Protein AF-A0A972LWV6-F1 (afdb_monomer_lite)

Radius of gyration: 21.74 Å; chains: 1; bounding box: 60×44×59 Å

Structure (mmCIF, N/CA/C/O backbone):
data_AF-A0A972LWV6-F1
#
_entry.id   AF-A0A972LWV6-F1
#
loop_
_atom_site.group_PDB
_atom_site.id
_atom_site.type_symbol
_atom_site.label_atom_id
_atom_site.label_alt_id
_atom_site.label_comp_id
_atom_site.label_asym_id
_atom_site.label_entity_id
_atom_site.label_seq_id
_atom_site.pdbx_PDB_ins_code
_atom_site.Cartn_x
_atom_site.Cartn_y
_atom_site.Cartn_z
_atom_site.occupancy
_atom_site.B_iso_or_equiv
_atom_site.auth_seq_id
_atom_site.auth_comp_id
_atom_site.auth_asym_id
_atom_site.auth_atom_id
_atom_site.pdbx_PDB_model_num
ATOM 1 N N . MET A 1 1 ? -14.819 -27.223 22.256 1.00 46.78 1 MET A N 1
ATOM 2 C CA . MET A 1 1 ? -13.968 -26.022 22.097 1.00 46.78 1 MET A CA 1
ATOM 3 C C . MET A 1 1 ? -14.823 -24.825 22.466 1.00 46.78 1 MET A C 1
ATOM 5 O O . MET A 1 1 ? -15.813 -24.607 21.784 1.00 46.78 1 MET A O 1
ATOM 9 N N . ASN A 1 2 ? -14.501 -24.101 23.539 1.00 51.78 2 ASN A N 1
ATOM 10 C CA . ASN A 1 2 ? -15.215 -22.858 23.840 1.00 51.78 2 ASN A CA 1
ATOM 11 C C . ASN A 1 2 ? -14.705 -21.776 22.876 1.00 51.78 2 ASN A C 1
ATOM 13 O O . ASN A 1 2 ? -13.484 -21.595 22.792 1.00 51.78 2 ASN A O 1
ATOM 17 N N . PRO A 1 3 ? -15.582 -21.105 22.108 1.00 57.56 3 PRO A N 1
ATOM 18 C CA . PRO A 1 3 ? -15.158 -20.040 21.210 1.00 57.56 3 PRO A CA 1
ATOM 19 C C . PRO A 1 3 ? -14.495 -18.926 22.024 1.00 57.56 3 PRO A C 1
ATOM 21 O O . PRO A 1 3 ? -15.011 -18.505 23.056 1.00 57.56 3 PRO A O 1
ATOM 24 N N . ARG A 1 4 ? -13.321 -18.469 21.578 1.00 63.22 4 ARG A N 1
ATOM 25 C CA . ARG A 1 4 ? -12.592 -17.375 22.242 1.00 63.22 4 ARG A CA 1
ATOM 26 C C . ARG A 1 4 ? -13.209 -16.011 21.936 1.00 63.22 4 ARG A C 1
ATOM 28 O O . ARG A 1 4 ? -13.159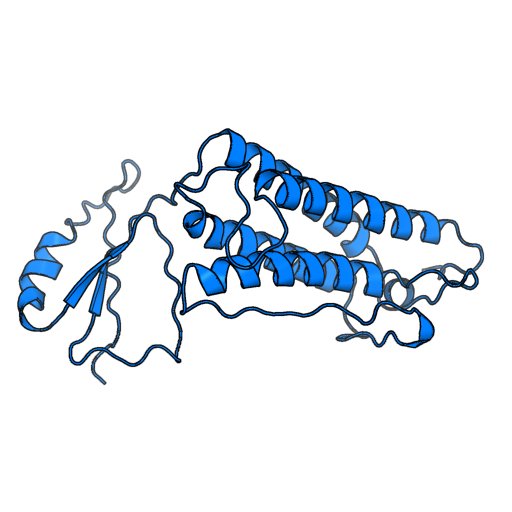 -15.131 22.787 1.00 63.22 4 ARG A O 1
ATOM 35 N N . ILE A 1 5 ? -13.782 -15.868 20.740 1.00 64.38 5 ILE A N 1
ATOM 36 C CA . ILE A 1 5 ? -14.447 -14.662 20.250 1.00 64.38 5 ILE A CA 1
ATOM 37 C C . ILE A 1 5 ? -15.784 -15.062 19.619 1.00 64.38 5 ILE A C 1
ATOM 39 O O . ILE A 1 5 ? -15.824 -15.990 18.809 1.00 64.38 5 ILE A O 1
ATOM 43 N N . VAL A 1 6 ? -16.854 -14.343 19.957 1.00 62.94 6 VAL A N 1
ATOM 44 C CA . VAL A 1 6 ? -18.140 -14.391 19.248 1.00 62.94 6 VAL A CA 1
ATOM 45 C C . VAL A 1 6 ? -18.423 -13.017 18.649 1.00 62.94 6 VAL A C 1
ATOM 47 O O . VAL A 1 6 ? -18.431 -12.028 19.378 1.00 62.94 6 VAL A O 1
ATOM 50 N N . VAL A 1 7 ? -18.653 -12.957 17.333 1.00 63.44 7 VAL A N 1
ATOM 51 C CA . VAL A 1 7 ? -19.050 -11.732 16.620 1.00 63.44 7 VAL A CA 1
ATOM 52 C C . VAL A 1 7 ? -20.505 -11.885 16.174 1.00 63.44 7 VAL A C 1
ATOM 54 O O . VAL A 1 7 ? -20.769 -12.598 15.202 1.00 63.44 7 VAL A O 1
ATOM 57 N N . PRO A 1 8 ? -21.476 -11.280 16.875 1.00 59.12 8 PRO A N 1
ATOM 58 C CA . PRO A 1 8 ? -22.860 -11.297 16.438 1.00 59.12 8 PRO A CA 1
ATOM 59 C C . PRO A 1 8 ? -23.019 -10.389 15.213 1.00 59.12 8 PRO A C 1
ATOM 61 O O . PRO A 1 8 ? -22.885 -9.170 15.296 1.00 59.12 8 PRO A O 1
ATOM 64 N N . ILE A 1 9 ? -23.312 -10.992 14.062 1.00 61.00 9 ILE A N 1
ATOM 65 C CA . ILE A 1 9 ? -23.649 -10.275 12.827 1.00 61.00 9 ILE A CA 1
ATOM 66 C C . ILE A 1 9 ? -25.127 -9.889 12.922 1.00 61.00 9 ILE A C 1
ATOM 68 O O . ILE A 1 9 ? -25.994 -10.724 12.668 1.00 61.00 9 ILE A O 1
ATOM 72 N N . HIS A 1 10 ? -25.444 -8.684 13.397 1.00 60.31 10 HIS A N 1
ATOM 73 C CA . HIS A 1 10 ? -26.828 -8.219 13.571 1.00 60.31 10 HIS A CA 1
ATOM 74 C C . HIS A 1 10 ? -26.964 -6.817 12.993 1.00 60.31 10 HIS A C 1
ATOM 76 O O . HIS A 1 10 ? -26.479 -5.862 13.595 1.00 60.31 10 HIS A O 1
ATOM 82 N N . TYR A 1 11 ? -27.631 -6.677 11.846 1.00 57.22 11 TYR A N 1
ATOM 83 C CA . TYR A 1 11 ? -27.732 -5.384 11.171 1.00 57.22 11 TYR A CA 1
ATOM 84 C C . TYR A 1 11 ? -29.144 -5.124 10.645 1.00 57.22 11 TYR A C 1
ATOM 86 O O . TYR A 1 11 ? -29.547 -5.645 9.609 1.00 57.22 11 TYR A O 1
ATOM 94 N N . LYS A 1 12 ? -29.895 -4.255 11.319 1.00 52.94 12 LYS A N 1
ATOM 95 C CA . LYS A 1 12 ? -31.041 -3.596 10.690 1.00 52.94 12 LYS A CA 1
ATOM 96 C C . LYS A 1 12 ? -30.496 -2.461 9.826 1.00 52.94 12 LYS A C 1
ATOM 98 O O . LYS A 1 12 ? -30.139 -1.412 10.354 1.00 52.94 12 LYS A O 1
ATOM 103 N N . THR A 1 13 ? -30.386 -2.670 8.517 1.00 55.62 13 THR A N 1
ATOM 104 C CA . THR A 1 13 ? -30.069 -1.580 7.581 1.00 55.62 13 THR A CA 1
ATOM 105 C C . THR A 1 13 ? -31.356 -1.056 6.941 1.00 55.62 13 THR A C 1
ATOM 107 O O . THR A 1 13 ? -32.322 -1.810 6.827 1.00 55.62 13 THR A O 1
ATOM 110 N N . PRO A 1 14 ? -31.394 0.203 6.463 1.00 57.44 14 PRO A N 1
ATOM 111 C CA . PRO A 1 14 ? -32.539 0.719 5.702 1.00 57.44 14 PRO A CA 1
ATOM 112 C C . PRO A 1 14 ? -32.862 -0.094 4.435 1.00 57.44 14 PRO A C 1
ATOM 114 O O . PRO A 1 14 ? -33.967 -0.017 3.913 1.00 57.44 14 PRO A O 1
ATOM 117 N N . SER A 1 15 ? -31.884 -0.852 3.931 1.00 58.69 15 SER A N 1
ATOM 118 C CA . SER A 1 15 ? -31.950 -1.665 2.715 1.00 58.69 15 SER A CA 1
ATOM 119 C C . SER A 1 15 ? -32.265 -3.148 2.958 1.00 58.69 15 SER A C 1
ATOM 121 O O . SER A 1 15 ? -32.496 -3.879 1.996 1.00 58.69 15 SER A O 1
ATOM 123 N N . LEU A 1 16 ? -32.275 -3.614 4.211 1.00 55.38 16 LEU A N 1
ATOM 124 C CA . LEU A 1 16 ? -32.568 -5.003 4.566 1.00 55.38 16 LEU A CA 1
ATOM 125 C C . LEU A 1 16 ? -34.058 -5.165 4.891 1.00 55.38 16 LEU A C 1
ATOM 127 O O . LEU A 1 16 ? -34.590 -4.529 5.793 1.00 55.38 16 LEU A O 1
ATOM 131 N N . VAL A 1 17 ? -34.722 -6.057 4.151 1.00 53.88 17 VAL A N 1
ATOM 132 C CA . VAL A 1 17 ? -36.159 -6.373 4.297 1.00 53.88 17 VAL A CA 1
ATOM 133 C C . VAL A 1 17 ? -36.434 -7.262 5.523 1.00 53.88 17 VAL A C 1
ATOM 135 O O . VAL A 1 17 ? -37.567 -7.355 5.989 1.00 53.88 17 VAL A O 1
ATOM 138 N N . TYR A 1 18 ? -35.398 -7.896 6.079 1.00 54.22 18 TYR A N 1
ATOM 139 C CA . TYR A 1 18 ? -35.491 -8.694 7.300 1.00 54.22 18 TYR A CA 1
ATOM 140 C C . TYR A 1 18 ? -35.169 -7.833 8.522 1.00 54.22 18 TYR A C 1
ATOM 142 O O . TYR A 1 18 ? -34.084 -7.256 8.608 1.00 54.22 18 TYR A O 1
ATOM 150 N N . ASP A 1 19 ? -36.092 -7.782 9.485 1.00 53.97 19 ASP A N 1
ATOM 151 C CA . ASP A 1 19 ? -35.872 -7.116 10.771 1.00 53.97 19 ASP A CA 1
ATOM 152 C C . ASP A 1 19 ? -34.918 -7.970 11.618 1.00 53.97 19 ASP A C 1
ATOM 154 O O . ASP A 1 19 ? -35.329 -8.842 12.386 1.00 53.97 19 ASP A O 1
ATOM 158 N N . LEU A 1 20 ? -33.611 -7.786 11.413 1.00 60.84 20 LEU A N 1
ATOM 159 C CA . LEU A 1 20 ? -32.609 -8.399 12.275 1.00 60.84 20 LEU A CA 1
ATOM 160 C C . LEU A 1 20 ? -32.763 -7.792 13.672 1.00 60.84 20 LEU A C 1
ATOM 162 O O . LEU A 1 20 ? -32.583 -6.588 13.863 1.00 60.84 20 LEU A O 1
ATOM 166 N N . GLN A 1 21 ? -33.112 -8.632 14.651 1.00 63.88 21 GLN A N 1
ATOM 167 C CA . GLN A 1 21 ? -33.186 -8.212 16.047 1.00 63.88 21 GLN A CA 1
ATOM 168 C C . GLN A 1 21 ? -31.837 -7.624 16.482 1.00 63.88 21 GLN A C 1
ATOM 170 O O . GLN A 1 21 ? -30.771 -8.132 16.128 1.00 63.88 21 GLN A O 1
ATOM 175 N N . GLY A 1 22 ? -31.877 -6.536 17.255 1.00 70.25 22 GLY A N 1
ATOM 176 C CA . GLY A 1 22 ? -30.666 -5.928 17.799 1.00 70.25 22 GLY A CA 1
ATOM 177 C C . GLY A 1 22 ? -29.881 -6.909 18.677 1.00 70.25 22 GLY A C 1
ATOM 178 O O . GLY A 1 22 ? -30.449 -7.796 19.313 1.00 70.25 22 GLY A O 1
ATOM 179 N N . VAL A 1 23 ? -28.565 -6.706 18.772 1.00 79.88 23 VAL A N 1
ATOM 180 C CA . VAL A 1 23 ? -27.623 -7.566 19.524 1.00 79.88 23 VAL A CA 1
ATOM 181 C C . VAL A 1 23 ? -27.967 -7.760 21.004 1.00 79.88 23 VAL A C 1
ATOM 183 O O . VAL A 1 23 ? -27.468 -8.680 21.644 1.00 79.88 23 VAL A O 1
ATOM 186 N N . GLN A 1 24 ? -28.851 -6.934 21.561 1.00 80.88 24 GLN A N 1
ATOM 187 C CA . GLN A 1 24 ? -29.179 -6.943 22.981 1.00 80.88 24 GLN A CA 1
ATOM 188 C C . GLN A 1 24 ? -29.761 -8.275 23.471 1.00 80.88 24 GLN A C 1
ATOM 190 O O . GLN A 1 24 ? -29.404 -8.707 24.563 1.00 80.88 24 GLN A O 1
ATOM 195 N N . GLY A 1 25 ? -30.607 -8.946 22.680 1.00 80.69 25 GLY A N 1
ATOM 196 C CA . GLY A 1 25 ? -31.171 -10.249 23.061 1.00 80.69 25 GLY A CA 1
ATOM 197 C C . GLY A 1 25 ? -30.086 -11.312 23.241 1.00 80.69 25 GLY A C 1
ATOM 198 O O . GLY A 1 25 ? -30.055 -12.008 24.254 1.00 80.69 25 GLY A O 1
ATOM 199 N N . PHE A 1 26 ? -29.135 -11.354 22.304 1.00 81.94 26 PHE A N 1
ATOM 200 C CA . PHE A 1 26 ? -27.960 -12.214 22.387 1.00 81.94 26 PHE A CA 1
ATOM 201 C C . PHE A 1 26 ? -27.079 -11.858 23.594 1.00 81.94 26 PHE A C 1
ATOM 203 O O . PHE A 1 26 ? -26.767 -12.737 24.392 1.00 81.94 26 PHE A O 1
ATOM 210 N N . LEU A 1 27 ? -26.732 -10.577 23.783 1.00 84.06 27 LEU A N 1
ATOM 211 C CA . LEU A 1 27 ? -25.891 -10.140 24.909 1.00 84.06 27 LEU A CA 1
ATOM 212 C C . LEU A 1 27 ? -26.518 -10.453 26.269 1.00 84.06 27 LEU A C 1
ATOM 214 O O . LEU A 1 27 ? -25.807 -10.854 27.187 1.00 84.06 27 LEU A O 1
ATOM 218 N N . ASN A 1 28 ? -27.839 -10.304 26.396 1.00 84.50 28 ASN A N 1
ATOM 219 C CA . ASN A 1 28 ? -28.562 -10.656 27.615 1.00 84.50 28 ASN A CA 1
ATOM 220 C C . ASN A 1 28 ? -28.457 -12.156 27.926 1.00 84.50 28 ASN A C 1
ATOM 222 O O . ASN A 1 28 ? -28.359 -12.515 29.095 1.00 84.50 28 ASN A O 1
ATOM 226 N N . ALA A 1 29 ? -28.445 -13.016 26.902 1.00 83.25 29 ALA A N 1
ATOM 227 C CA . ALA A 1 29 ? -28.352 -14.466 27.066 1.00 83.25 29 ALA A CA 1
ATOM 228 C C . ALA A 1 29 ? -26.947 -14.956 27.470 1.00 83.25 29 ALA A C 1
ATOM 230 O O . ALA A 1 29 ? -26.840 -16.016 28.074 1.00 83.25 29 ALA A O 1
ATOM 231 N N . ILE A 1 30 ? -25.882 -14.205 27.155 1.00 82.81 30 ILE A N 1
ATOM 232 C CA . ILE A 1 30 ? -24.480 -14.618 27.395 1.00 82.81 30 ILE A CA 1
ATOM 233 C C . ILE A 1 30 ? -23.764 -13.832 28.508 1.00 82.81 30 ILE A C 1
ATOM 235 O O . ILE A 1 30 ? -22.593 -14.089 28.791 1.00 82.81 30 ILE A O 1
ATOM 239 N N . ARG A 1 31 ? -24.440 -12.838 29.096 1.00 70.62 31 ARG A N 1
ATOM 240 C CA . ARG A 1 31 ? -23.885 -11.791 29.975 1.00 70.62 31 ARG A CA 1
ATOM 241 C C . ARG A 1 31 ? -22.939 -12.300 31.067 1.00 70.62 31 ARG A C 1
ATOM 243 O O . ARG A 1 31 ? -21.925 -11.657 31.324 1.00 70.62 31 ARG A O 1
ATOM 250 N N . ASP A 1 32 ? -23.277 -13.397 31.736 1.00 76.44 32 ASP A N 1
ATOM 251 C CA . ASP A 1 32 ? -22.525 -13.846 32.916 1.00 76.44 32 ASP A CA 1
ATOM 252 C C . ASP A 1 32 ? -21.308 -14.725 32.539 1.00 76.44 32 ASP A C 1
ATOM 254 O O . ASP A 1 32 ? -20.313 -14.791 33.279 1.00 76.44 32 ASP A O 1
ATOM 258 N N . ASP A 1 33 ? -21.329 -15.293 31.330 1.00 78.81 33 ASP A N 1
ATOM 259 C CA . ASP A 1 33 ? -20.316 -16.216 30.808 1.00 78.81 33 ASP A CA 1
ATOM 260 C C . ASP A 1 33 ? -19.275 -15.534 29.910 1.00 78.81 33 ASP A C 1
ATOM 262 O O . ASP A 1 33 ? -18.186 -16.076 29.712 1.00 78.81 33 ASP A O 1
ATOM 266 N N . CYS A 1 34 ? -19.570 -14.338 29.389 1.00 81.06 34 CYS A N 1
ATOM 267 C CA . CYS A 1 34 ? -18.718 -13.631 28.432 1.00 81.06 34 CYS A CA 1
ATOM 268 C C . CYS A 1 34 ? -18.386 -12.198 28.867 1.00 81.06 34 CYS A C 1
ATOM 270 O O . CYS A 1 34 ? -19.218 -11.479 29.413 1.00 81.06 34 CYS A O 1
ATOM 272 N N . GLN A 1 35 ? -17.175 -11.741 28.551 1.00 84.62 35 GLN A N 1
ATOM 273 C CA . GLN A 1 35 ? -16.862 -10.310 28.547 1.00 84.62 35 GLN A CA 1
ATOM 274 C C . GLN A 1 35 ? -17.348 -9.689 27.237 1.00 84.62 35 GLN A C 1
ATOM 276 O O . GLN A 1 35 ? -17.052 -10.214 26.168 1.00 84.62 35 GLN A O 1
ATOM 281 N N . VAL A 1 36 ? -18.080 -8.578 27.306 1.00 84.12 36 VAL A N 1
ATOM 282 C CA . VAL A 1 36 ? -18.576 -7.880 26.112 1.00 84.12 36 VAL A CA 1
ATOM 283 C C . VAL A 1 36 ? -17.668 -6.695 25.802 1.00 84.12 36 VAL A C 1
ATOM 285 O O . VAL A 1 36 ? -17.506 -5.807 26.636 1.00 84.12 36 VAL A O 1
ATOM 288 N N . GLU A 1 37 ? -17.120 -6.661 24.592 1.00 84.62 37 GLU A N 1
ATOM 289 C CA . GLU A 1 37 ? -16.373 -5.525 24.051 1.00 84.62 37 GLU A CA 1
ATOM 290 C C . GLU A 1 37 ? -17.163 -4.930 22.883 1.00 84.62 37 GLU A C 1
ATOM 292 O O . GLU A 1 37 ? -17.680 -5.651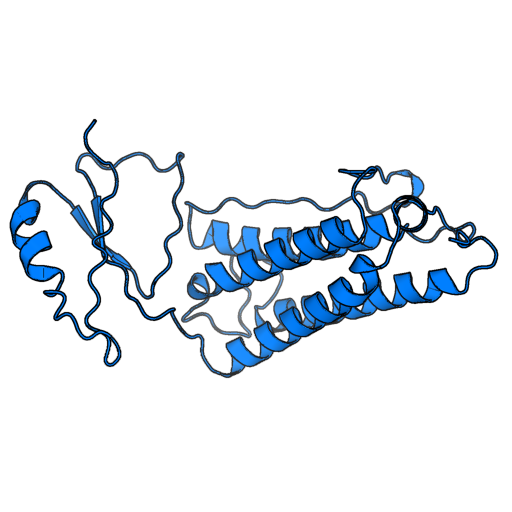 22.028 1.00 84.62 37 GLU A O 1
ATOM 297 N N . ARG A 1 38 ? -17.287 -3.603 22.850 1.00 82.69 38 ARG A N 1
ATOM 298 C CA . ARG A 1 38 ? -17.912 -2.882 21.739 1.00 82.69 38 ARG A CA 1
ATOM 299 C C . ARG A 1 38 ? -16.828 -2.097 21.025 1.00 82.69 38 ARG A C 1
ATOM 301 O O . ARG A 1 38 ? -16.258 -1.180 21.610 1.00 82.69 38 ARG A O 1
ATOM 308 N N . THR A 1 39 ? -16.550 -2.465 19.783 1.00 78.31 39 THR A N 1
ATOM 309 C CA . THR A 1 39 ? -15.571 -1.770 18.946 1.00 78.31 39 THR A CA 1
ATOM 310 C C . THR A 1 39 ? -16.291 -0.728 18.094 1.00 78.31 39 THR A C 1
ATOM 312 O O . THR A 1 39 ? -17.436 -0.930 17.692 1.00 78.31 39 THR A O 1
ATOM 315 N N . GLN A 1 40 ? -15.640 0.405 17.832 1.00 77.25 40 GLN A N 1
ATOM 316 C CA . GLN A 1 40 ? -16.156 1.388 16.882 1.00 77.25 40 GLN A CA 1
ATOM 317 C C . GLN A 1 40 ? -15.942 0.906 15.443 1.00 77.25 40 GLN A C 1
ATOM 319 O O . GLN A 1 40 ? -14.856 0.452 15.081 1.00 77.25 40 GLN A O 1
ATOM 324 N N . GLY A 1 41 ? -16.976 1.038 14.614 1.00 79.75 41 GLY A N 1
ATOM 325 C CA . GLY A 1 41 ? -16.949 0.589 13.227 1.00 79.75 41 GLY A CA 1
ATOM 326 C C . GLY A 1 41 ? -17.017 -0.935 13.076 1.00 79.75 41 GLY A C 1
ATOM 327 O O . GLY A 1 41 ? -17.394 -1.667 13.991 1.00 79.75 41 GLY A O 1
ATOM 328 N N . ASN A 1 42 ? -16.657 -1.417 11.886 1.00 82.00 42 ASN A N 1
ATOM 329 C CA . ASN A 1 42 ? -16.882 -2.800 11.457 1.00 82.00 42 ASN A CA 1
ATOM 330 C C . ASN A 1 42 ? -15.604 -3.657 11.350 1.00 82.00 42 ASN A C 1
ATOM 332 O O . ASN A 1 42 ? -15.605 -4.690 10.680 1.00 82.00 42 ASN A O 1
ATOM 336 N N . THR A 1 43 ? -14.497 -3.225 11.962 1.00 81.75 43 THR A N 1
ATOM 337 C CA . THR A 1 43 ? -13.184 -3.877 11.828 1.00 81.75 43 THR A CA 1
ATOM 338 C C . THR A 1 43 ? -12.546 -4.138 13.192 1.00 81.75 43 THR A C 1
ATOM 340 O O . THR A 1 43 ? -12.579 -3.291 14.078 1.00 81.75 43 THR A O 1
ATOM 343 N N . LEU A 1 44 ? -11.923 -5.312 13.342 1.00 83.88 44 LEU A N 1
ATOM 344 C CA . LEU A 1 44 ? -11.176 -5.723 14.531 1.00 83.88 44 LEU A CA 1
ATOM 345 C C . LEU A 1 44 ? -9.868 -6.411 14.119 1.00 83.88 44 LEU A C 1
ATOM 347 O O . LEU A 1 44 ? -9.869 -7.292 13.257 1.00 83.88 44 LEU A O 1
ATOM 351 N N . ALA A 1 45 ? -8.757 -6.048 14.762 1.00 83.75 45 ALA A N 1
ATOM 352 C CA . ALA A 1 45 ? -7.514 -6.810 14.677 1.00 83.75 45 ALA A CA 1
ATOM 353 C C . ALA A 1 45 ? -7.575 -8.032 15.607 1.00 83.75 45 ALA A C 1
ATOM 355 O O . ALA A 1 45 ? -7.942 -7.908 16.773 1.00 83.75 45 ALA A O 1
ATOM 356 N 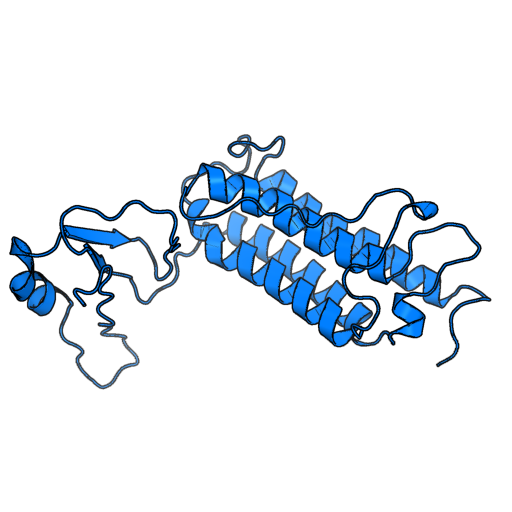N . VAL A 1 46 ? -7.195 -9.208 15.103 1.00 80.44 46 VAL A N 1
ATOM 357 C CA . VAL A 1 46 ? -7.164 -10.451 15.886 1.00 80.44 46 VAL A CA 1
ATOM 358 C C . VAL A 1 46 ? -5.773 -11.064 15.796 1.00 80.44 46 VAL A C 1
ATOM 360 O O . VAL A 1 46 ? -5.241 -11.245 14.703 1.00 80.44 46 VAL A O 1
ATOM 363 N N . SER A 1 47 ? -5.201 -11.422 16.946 1.00 79.50 47 SER A N 1
ATOM 364 C CA . SER A 1 47 ? -3.881 -12.043 17.042 1.00 79.50 47 SER A CA 1
ATOM 365 C C . SER A 1 47 ? -3.919 -13.311 17.880 1.00 79.50 47 SER A C 1
ATOM 367 O O . SER A 1 47 ? -4.480 -13.338 18.975 1.00 79.50 47 SER A O 1
ATOM 369 N N . ALA A 1 48 ? -3.237 -14.356 17.408 1.00 75.25 48 ALA A N 1
ATOM 370 C CA . ALA A 1 48 ? -3.013 -15.569 18.192 1.00 75.25 48 ALA A CA 1
ATOM 371 C C . ALA A 1 48 ? -2.088 -15.332 19.403 1.00 75.25 48 ALA A C 1
ATOM 373 O O . ALA A 1 48 ? -2.071 -16.143 20.326 1.00 75.25 48 ALA A O 1
ATOM 374 N N . ALA A 1 49 ? -1.318 -14.235 19.400 1.00 68.69 49 ALA A N 1
ATOM 375 C CA . ALA A 1 49 ? -0.417 -13.878 20.494 1.00 68.69 49 ALA A CA 1
ATOM 376 C C . ALA A 1 49 ? -1.138 -13.218 21.680 1.00 68.69 49 ALA A C 1
ATOM 378 O O . ALA A 1 49 ? -0.559 -13.129 22.766 1.00 68.69 49 ALA A O 1
ATOM 379 N N . LYS A 1 50 ? -2.392 -12.781 21.501 1.00 67.81 50 LYS A N 1
ATOM 380 C CA . LYS A 1 50 ? -3.207 -12.242 22.589 1.00 67.81 50 LYS A CA 1
ATOM 381 C C . LYS A 1 50 ? -3.428 -13.352 23.614 1.00 67.81 50 LYS A C 1
ATOM 383 O O . LYS A 1 50 ? -4.057 -14.371 23.317 1.00 67.81 50 LYS A O 1
ATOM 388 N N . ARG A 1 51 ? -2.873 -13.191 24.821 1.00 61.34 51 ARG A N 1
ATOM 389 C CA . ARG A 1 51 ? -3.170 -14.110 25.927 1.00 61.34 51 ARG A CA 1
ATOM 390 C C . ARG A 1 51 ? -4.675 -14.055 26.167 1.00 61.34 51 ARG A C 1
ATOM 392 O O . ARG A 1 51 ? -5.225 -12.974 26.354 1.00 61.34 51 ARG A O 1
ATOM 399 N N . GLY A 1 52 ? -5.325 -15.215 26.102 1.00 61.88 52 GLY A N 1
ATOM 400 C CA . GLY A 1 52 ? -6.765 -15.309 26.297 1.00 61.88 52 GLY A CA 1
ATOM 401 C C . GLY A 1 52 ? -7.163 -14.759 27.662 1.00 61.88 52 GLY A C 1
ATOM 402 O O . GLY A 1 52 ? -6.475 -14.983 28.659 1.00 61.88 52 GLY A O 1
ATOM 403 N N . THR A 1 53 ? -8.275 -14.040 27.706 1.00 64.31 53 THR A N 1
ATOM 404 C CA . THR A 1 53 ? -8.954 -13.714 28.957 1.00 64.31 53 THR A CA 1
ATOM 405 C C . THR A 1 53 ? -9.485 -14.993 29.606 1.00 64.31 53 THR A C 1
ATOM 407 O O . THR A 1 53 ? -9.755 -15.983 28.926 1.00 64.31 53 THR A O 1
ATOM 410 N N . ALA A 1 54 ? -9.658 -14.984 30.931 1.00 71.00 54 ALA A N 1
ATOM 411 C CA . ALA A 1 54 ? -10.200 -16.136 31.664 1.00 71.00 54 ALA A CA 1
ATOM 412 C C . ALA A 1 54 ? -11.636 -16.504 31.234 1.00 71.00 54 ALA A C 1
ATOM 414 O O . ALA A 1 54 ? -12.070 -17.634 31.444 1.00 71.00 54 ALA A O 1
ATOM 415 N N . LYS A 1 55 ? -12.358 -15.559 30.615 1.00 76.88 55 LYS A N 1
ATOM 416 C CA . LYS A 1 55 ? -13.693 -15.747 30.038 1.00 76.88 55 LYS A CA 1
ATOM 417 C C . LYS A 1 55 ? -13.666 -15.548 28.515 1.00 76.88 55 LYS A C 1
ATOM 419 O O . LYS A 1 55 ? -12.862 -14.738 28.047 1.00 76.88 55 LYS A O 1
ATOM 424 N N . PRO A 1 56 ? -14.537 -16.231 27.753 1.00 80.88 56 PRO A N 1
ATOM 425 C CA . PRO A 1 56 ? -14.833 -15.894 26.360 1.00 80.88 56 PRO A CA 1
ATOM 426 C C . PRO A 1 56 ? -15.183 -14.410 26.170 1.00 80.88 56 PRO A C 1
ATOM 428 O O . PRO A 1 56 ? -15.755 -13.786 27.067 1.00 80.88 56 PRO A O 1
ATOM 431 N N . GLN A 1 57 ? -14.855 -13.848 25.004 1.00 82.56 57 GLN A N 1
ATOM 432 C CA . GLN A 1 57 ? -15.189 -12.465 24.654 1.00 82.56 57 GLN A CA 1
ATOM 433 C C . GLN A 1 57 ? -16.262 -12.420 23.560 1.00 82.56 57 GLN A C 1
ATOM 435 O O . GLN A 1 57 ? -16.163 -13.106 22.543 1.00 82.56 57 GLN A O 1
ATOM 440 N N . ALA A 1 58 ? -17.284 -11.591 23.744 1.00 83.81 58 ALA A N 1
ATOM 441 C CA . ALA A 1 58 ? -18.240 -11.234 22.707 1.00 83.81 58 ALA A CA 1
ATOM 442 C C . ALA A 1 58 ? -17.887 -9.843 22.178 1.00 83.81 58 ALA A C 1
ATOM 444 O O . ALA A 1 58 ? -17.989 -8.862 22.915 1.00 83.81 58 ALA A O 1
ATOM 445 N N . ILE A 1 59 ? -17.462 -9.765 20.917 1.00 84.44 59 ILE A N 1
ATOM 446 C CA . ILE A 1 59 ? -17.103 -8.501 20.275 1.00 84.44 59 ILE A CA 1
ATOM 447 C C . ILE A 1 59 ? -18.271 -8.047 19.416 1.00 84.44 59 ILE A C 1
ATOM 449 O O . ILE A 1 59 ? -18.635 -8.721 18.456 1.00 84.44 59 ILE A O 1
ATOM 453 N N . VAL A 1 60 ? -18.841 -6.893 19.733 1.00 84.06 60 VAL A N 1
ATOM 454 C CA . VAL A 1 60 ? -19.894 -6.277 18.928 1.00 84.06 60 VAL A CA 1
ATOM 455 C C . VAL A 1 60 ? -19.256 -5.287 17.963 1.00 84.06 60 VAL A C 1
ATOM 457 O O . VAL A 1 60 ? -18.617 -4.328 18.398 1.00 84.06 60 VAL A O 1
ATOM 460 N N . LEU A 1 61 ? -19.459 -5.526 16.669 1.00 82.19 61 LEU A N 1
ATOM 461 C CA . LEU A 1 61 ? -19.042 -4.646 15.580 1.00 82.19 61 LEU A CA 1
ATOM 462 C C . LEU A 1 61 ? -20.251 -3.898 15.014 1.00 82.19 61 LEU A C 1
ATOM 464 O O . LEU A 1 61 ? -21.361 -4.433 14.986 1.00 82.19 61 LEU A O 1
ATOM 468 N N . ASP A 1 62 ? -20.019 -2.689 14.519 1.00 76.06 62 ASP A N 1
ATOM 469 C CA . ASP A 1 62 ? -20.979 -1.970 13.683 1.00 76.06 62 ASP A CA 1
ATOM 470 C C . ASP A 1 62 ? -21.026 -2.583 12.262 1.00 76.06 62 ASP A C 1
ATOM 472 O O . ASP A 1 62 ? -20.155 -3.369 11.880 1.00 76.06 62 ASP A O 1
ATOM 476 N N . PHE A 1 63 ? -22.041 -2.250 11.460 1.00 76.19 63 PHE A N 1
ATOM 477 C CA . PHE A 1 63 ? -22.050 -2.530 10.016 1.00 76.19 63 PHE A CA 1
ATOM 478 C C . PHE A 1 63 ? -21.383 -1.421 9.215 1.00 76.19 63 PHE A C 1
ATOM 480 O O . PHE A 1 63 ? -20.835 -1.684 8.140 1.00 76.19 63 PHE A O 1
ATOM 487 N N . VAL A 1 64 ? -21.437 -0.186 9.718 1.00 76.81 64 VAL A N 1
ATOM 488 C CA . VAL A 1 64 ? -20.840 0.960 9.038 1.00 76.81 64 VAL A CA 1
ATOM 489 C C . VAL A 1 64 ? -19.339 0.989 9.351 1.00 76.81 64 VAL A C 1
ATOM 491 O O . VAL A 1 64 ? -18.954 0.895 10.519 1.00 76.81 64 VAL A O 1
ATOM 494 N N . PRO A 1 65 ? -18.457 1.097 8.341 1.00 78.75 65 PRO A N 1
ATOM 495 C CA . PRO A 1 65 ? -17.044 1.343 8.591 1.00 78.75 65 PRO A CA 1
ATOM 496 C C . PRO A 1 65 ? -16.862 2.690 9.294 1.00 78.75 65 PRO A C 1
ATOM 498 O O . PRO A 1 65 ? -17.567 3.652 8.984 1.00 78.75 65 PRO A O 1
ATOM 501 N N . LEU A 1 66 ? -15.880 2.787 10.193 1.00 82.75 66 LEU A N 1
ATOM 502 C CA . LEU A 1 66 ? -15.493 4.093 10.721 1.00 82.75 66 LEU A CA 1
ATOM 503 C C . LEU A 1 66 ? -15.034 4.976 9.551 1.00 82.75 66 LEU A C 1
ATOM 505 O O . LEU A 1 66 ? -14.186 4.563 8.760 1.00 82.75 66 LEU A O 1
ATOM 509 N N . THR A 1 67 ? -15.618 6.166 9.437 1.00 84.12 67 THR A N 1
ATOM 510 C CA . THR A 1 67 ? -15.241 7.158 8.424 1.00 84.12 67 THR A CA 1
ATOM 511 C C . THR A 1 67 ? -14.321 8.174 9.074 1.00 84.12 67 THR A C 1
ATOM 513 O O . THR A 1 67 ? -14.679 8.738 10.109 1.00 84.12 67 THR A O 1
ATOM 516 N N . LEU A 1 68 ? -13.146 8.407 8.491 1.00 89.75 68 LEU A N 1
ATOM 517 C CA . LEU A 1 68 ? -12.225 9.400 9.028 1.00 89.75 68 LEU A CA 1
ATOM 518 C C . LEU A 1 68 ? -12.703 10.823 8.693 1.00 89.75 68 LEU A C 1
ATOM 520 O O . LEU A 1 68 ? -13.498 11.018 7.767 1.00 89.75 68 LEU A O 1
ATOM 524 N N . PRO A 1 69 ? -12.213 11.851 9.408 1.00 94.06 69 PRO A N 1
ATOM 525 C CA . PRO A 1 69 ? -12.471 13.235 9.034 1.00 94.06 69 PRO A CA 1
ATOM 526 C C . PRO A 1 69 ? -12.091 13.510 7.571 1.00 94.06 69 PRO A C 1
ATOM 528 O O . PRO A 1 69 ? -11.138 12.938 7.045 1.00 94.06 69 PRO A O 1
ATOM 531 N N . LYS A 1 70 ? -12.805 14.432 6.917 1.00 95.50 70 LYS A N 1
ATOM 532 C CA . LYS A 1 70 ? -12.680 14.701 5.471 1.00 95.50 70 LYS A CA 1
ATOM 533 C C . LYS A 1 70 ? -11.232 14.843 4.983 1.00 95.50 70 LYS A C 1
ATOM 535 O O . LYS A 1 70 ? -10.875 14.291 3.948 1.00 95.50 70 LYS A O 1
ATOM 540 N N . GLU A 1 71 ? -10.397 15.562 5.725 1.00 97.00 71 GLU A N 1
ATOM 541 C CA . GLU A 1 71 ? -9.006 15.788 5.329 1.00 97.00 71 GLU A CA 1
ATOM 542 C C . GLU A 1 71 ? -8.160 14.500 5.350 1.00 97.00 71 GLU A C 1
ATOM 544 O O . GLU A 1 71 ? -7.335 14.282 4.462 1.00 97.00 71 GLU A O 1
ATOM 549 N N . TRP A 1 72 ? -8.397 13.607 6.314 1.00 97.00 72 TRP A N 1
ATOM 550 C CA . TRP A 1 72 ? -7.788 12.277 6.322 1.00 97.00 72 TRP A CA 1
ATOM 551 C C . TRP A 1 72 ? -8.207 11.470 5.093 1.00 97.00 72 TRP A C 1
ATOM 553 O O . TRP A 1 72 ? -7.356 10.868 4.435 1.00 97.00 72 TRP A O 1
ATOM 563 N N . GLU A 1 73 ? -9.500 11.486 4.763 1.00 96.06 73 GLU A N 1
ATOM 564 C CA . GLU A 1 73 ? -10.038 10.775 3.600 1.00 96.06 73 GLU A CA 1
ATOM 565 C C . GLU A 1 73 ? -9.409 11.253 2.289 1.00 96.06 73 GLU A C 1
ATOM 567 O O . GLU A 1 73 ? -9.000 10.434 1.466 1.00 96.06 73 GLU A O 1
ATOM 572 N N . GLU A 1 74 ? -9.249 12.566 2.115 1.00 97.94 74 GLU A N 1
ATOM 573 C CA . GLU A 1 74 ? -8.591 13.149 0.941 1.00 97.94 74 GLU A CA 1
ATOM 574 C C . GLU A 1 74 ? -7.122 12.712 0.824 1.00 97.94 74 GLU A C 1
ATOM 576 O O . GLU A 1 74 ? -6.657 12.349 -0.262 1.00 97.94 74 GLU A O 1
ATOM 581 N N . LEU A 1 75 ? -6.388 12.686 1.941 1.00 98.44 75 LEU A N 1
ATOM 582 C CA . LEU A 1 75 ? -4.987 12.261 1.971 1.00 98.44 75 LEU A CA 1
ATOM 583 C C . LEU A 1 75 ? -4.825 10.769 1.650 1.00 98.44 75 LEU A C 1
ATOM 585 O O . LEU A 1 75 ? -3.954 10.398 0.855 1.00 98.44 75 LEU A O 1
ATOM 589 N N . PHE A 1 76 ? -5.666 9.909 2.228 1.00 98.06 76 PHE A N 1
ATOM 590 C CA . PHE A 1 76 ? -5.666 8.490 1.885 1.00 98.06 76 PHE A CA 1
ATOM 591 C C . PHE A 1 76 ? -6.074 8.265 0.428 1.00 98.06 76 PHE A C 1
ATOM 593 O O . PHE A 1 76 ? -5.396 7.513 -0.273 1.00 98.06 76 PHE A O 1
ATOM 600 N N . ALA A 1 77 ? -7.111 8.949 -0.062 1.00 98.31 77 ALA A N 1
ATOM 601 C CA . ALA A 1 77 ? -7.557 8.828 -1.446 1.00 98.31 77 ALA A CA 1
ATOM 602 C C . ALA A 1 77 ? -6.451 9.217 -2.441 1.00 98.31 77 ALA A C 1
ATOM 604 O O . ALA A 1 77 ? -6.280 8.546 -3.462 1.00 98.31 77 ALA A O 1
ATOM 605 N N . ALA A 1 78 ? -5.656 10.250 -2.132 1.00 98.69 78 ALA A N 1
ATOM 606 C CA . ALA A 1 78 ? -4.502 10.641 -2.939 1.00 98.69 78 ALA A CA 1
ATOM 607 C C . ALA A 1 78 ? -3.419 9.547 -2.975 1.00 98.69 78 ALA A C 1
ATOM 609 O O . ALA A 1 78 ? -2.963 9.174 -4.060 1.00 98.69 78 ALA A O 1
ATOM 610 N N . LYS A 1 79 ? -3.047 8.980 -1.816 1.00 98.56 79 LYS A N 1
ATOM 611 C CA . LYS A 1 79 ? -2.112 7.840 -1.732 1.00 98.56 79 LYS A CA 1
ATOM 612 C C . LYS A 1 79 ? -2.616 6.644 -2.539 1.00 98.56 79 LYS A C 1
ATOM 614 O O . LYS A 1 79 ? -1.878 6.065 -3.329 1.00 98.56 79 LYS A O 1
ATOM 619 N N . GLU A 1 80 ? -3.873 6.265 -2.342 1.00 98.69 80 GLU A N 1
ATOM 620 C CA . GLU A 1 80 ? -4.487 5.110 -3.000 1.00 98.69 80 GLU A CA 1
ATOM 621 C C . GLU A 1 80 ? -4.598 5.302 -4.506 1.00 98.69 80 GLU A C 1
ATOM 623 O O . GLU A 1 80 ? -4.389 4.358 -5.264 1.00 98.69 80 GLU A O 1
ATOM 628 N N . LYS A 1 81 ? -4.888 6.525 -4.958 1.00 98.75 81 LYS A N 1
ATOM 629 C CA . LYS A 1 81 ? -4.855 6.850 -6.380 1.00 98.75 81 LYS A CA 1
ATOM 630 C C . LYS A 1 81 ? -3.449 6.664 -6.948 1.00 98.75 81 LYS A C 1
ATOM 632 O O . LYS A 1 81 ? -3.324 6.028 -7.988 1.00 98.75 81 LYS A O 1
ATOM 637 N N . ALA A 1 82 ? -2.415 7.164 -6.270 1.00 98.75 82 ALA A N 1
ATOM 638 C CA . ALA A 1 82 ? -1.035 6.985 -6.715 1.00 98.75 82 ALA A CA 1
ATOM 639 C C . ALA A 1 82 ? -0.653 5.496 -6.799 1.00 98.75 82 ALA A C 1
ATOM 641 O O . ALA A 1 82 ? -0.095 5.070 -7.806 1.00 98.75 82 ALA A O 1
ATOM 642 N N . CYS A 1 83 ? -1.045 4.694 -5.802 1.00 98.75 83 CYS A N 1
ATOM 643 C CA . CYS A 1 83 ? -0.868 3.242 -5.809 1.00 98.75 83 CYS A CA 1
ATOM 644 C C . CYS A 1 83 ? -1.591 2.573 -6.996 1.00 98.75 83 CYS A C 1
ATOM 646 O O . CYS A 1 83 ? -0.974 1.801 -7.726 1.00 98.75 83 CYS A O 1
ATOM 648 N N . ARG A 1 84 ? -2.863 2.909 -7.262 1.00 98.81 84 ARG A N 1
ATOM 649 C CA . ARG A 1 84 ? -3.609 2.397 -8.433 1.00 98.81 84 ARG A CA 1
ATOM 650 C C . ARG A 1 84 ? -2.959 2.785 -9.760 1.00 98.81 84 ARG A C 1
ATOM 652 O O . ARG A 1 84 ? -2.876 1.970 -10.676 1.00 98.81 84 ARG A O 1
ATOM 659 N N . ASP A 1 85 ? -2.465 4.014 -9.866 1.00 98.75 85 ASP A N 1
ATOM 660 C CA . ASP A 1 85 ? -1.754 4.469 -11.060 1.00 98.75 85 ASP A CA 1
ATOM 661 C C . ASP A 1 85 ? -0.462 3.653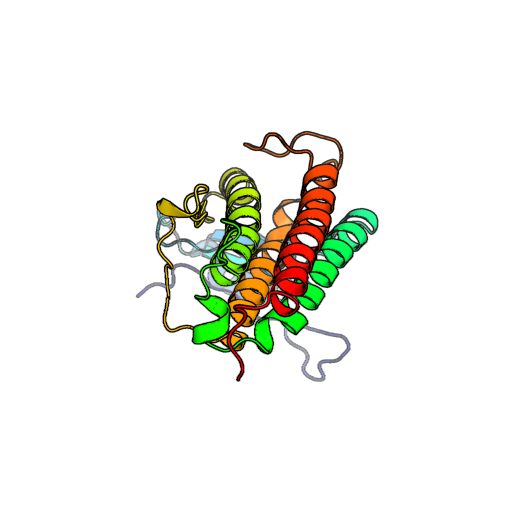 -11.275 1.00 98.75 85 ASP A C 1
ATOM 663 O O . ASP A 1 85 ? -0.154 3.288 -12.412 1.00 98.75 85 ASP A O 1
ATOM 667 N N . SER A 1 86 ? 0.262 3.304 -10.204 1.00 98.75 86 SER A N 1
ATOM 668 C CA . SER A 1 86 ? 1.395 2.368 -10.256 1.00 98.75 86 SER A CA 1
ATOM 669 C C . SER A 1 86 ? 0.961 0.973 -10.694 1.00 98.75 86 SER A C 1
ATOM 671 O O . SER A 1 86 ? 1.539 0.428 -11.633 1.00 98.75 86 SER A O 1
ATOM 673 N N . GLN A 1 87 ? -0.087 0.415 -10.084 1.00 98.81 87 GLN A N 1
ATOM 674 C CA . GLN A 1 87 ? -0.626 -0.905 -10.429 1.00 98.81 87 GLN A CA 1
ATOM 675 C C . GLN A 1 87 ? -0.914 -1.022 -11.929 1.00 98.81 87 GLN A C 1
ATOM 677 O O . GLN A 1 87 ? -0.516 -2.003 -12.549 1.00 98.81 87 GLN A O 1
ATOM 682 N N . HIS A 1 88 ? -1.518 -0.002 -12.546 1.00 98.75 88 HIS A N 1
ATOM 683 C CA . HIS A 1 88 ? -1.790 0.006 -13.988 1.00 98.75 88 HIS A CA 1
ATOM 684 C C . HIS A 1 88 ? -0.535 -0.078 -14.869 1.00 98.75 88 HIS A C 1
ATOM 686 O O . HIS A 1 88 ? -0.609 -0.594 -15.987 1.00 98.75 88 HIS A O 1
ATOM 692 N N . VAL A 1 89 ? 0.601 0.448 -14.406 1.00 98.62 89 VAL A N 1
ATOM 693 C CA . VAL A 1 89 ? 1.885 0.327 -15.112 1.00 98.62 89 VAL A CA 1
ATOM 694 C C . VAL A 1 89 ? 2.461 -1.065 -14.910 1.00 98.62 89 VAL A C 1
ATOM 696 O O . VAL A 1 89 ? 2.789 -1.738 -15.882 1.00 98.62 89 VAL A O 1
ATOM 699 N N . PHE A 1 90 ? 2.556 -1.501 -13.654 1.00 98.56 90 PHE A N 1
ATOM 700 C CA . PHE A 1 90 ? 3.196 -2.762 -13.298 1.00 98.56 90 PHE A CA 1
ATOM 701 C C . PHE A 1 90 ? 2.433 -3.977 -13.811 1.00 98.56 90 PHE A C 1
ATOM 703 O O . PHE A 1 90 ? 3.071 -4.906 -14.287 1.00 98.56 90 PHE A O 1
ATOM 710 N N . ALA A 1 91 ? 1.097 -3.947 -13.822 1.00 98.56 91 ALA A N 1
ATOM 711 C CA . ALA A 1 91 ? 0.250 -5.054 -14.271 1.00 98.56 91 ALA A CA 1
ATOM 712 C C . ALA A 1 91 ? 0.553 -5.541 -15.698 1.00 98.56 91 ALA A C 1
ATOM 714 O O . ALA A 1 91 ? 0.226 -6.674 -16.039 1.00 98.56 91 ALA A O 1
ATOM 715 N N . LYS A 1 92 ? 1.173 -4.692 -16.525 1.00 97.88 92 LYS A N 1
ATOM 716 C CA . LYS A 1 92 ? 1.503 -4.979 -17.925 1.00 97.88 92 LYS A CA 1
ATOM 717 C C . LYS A 1 92 ? 2.889 -5.593 -18.114 1.00 97.88 92 LYS A C 1
ATOM 719 O O . LYS A 1 92 ? 3.199 -6.014 -19.221 1.00 97.88 92 LYS A O 1
ATOM 724 N N . LEU A 1 93 ? 3.726 -5.602 -17.077 1.00 98.31 93 LEU A N 1
ATOM 725 C CA . LEU A 1 93 ? 5.112 -6.045 -17.186 1.00 98.31 93 LEU A CA 1
ATOM 726 C C . LEU A 1 93 ? 5.218 -7.565 -17.120 1.00 98.31 93 LEU A C 1
ATOM 728 O O . LEU A 1 93 ? 4.627 -8.216 -16.250 1.00 98.31 93 LEU A O 1
ATOM 732 N N . SER A 1 94 ? 6.023 -8.126 -18.016 1.00 98.31 94 SER A N 1
ATOM 733 C CA . SER A 1 94 ? 6.388 -9.536 -17.963 1.00 98.31 94 SER A CA 1
ATOM 734 C C . SER A 1 94 ? 7.381 -9.824 -16.832 1.00 98.31 94 SER A C 1
ATOM 736 O O . SER A 1 94 ? 7.974 -8.922 -16.234 1.00 98.31 94 SER A O 1
ATOM 738 N N . VAL A 1 95 ? 7.601 -11.107 -16.541 1.00 98.31 95 VAL A N 1
ATOM 739 C CA . VAL A 1 95 ? 8.604 -11.547 -15.555 1.00 98.31 95 VAL A CA 1
ATOM 740 C C . VAL A 1 95 ? 10.013 -11.087 -15.955 1.00 98.31 95 VAL A C 1
ATOM 742 O O . VAL A 1 95 ? 10.786 -10.641 -15.107 1.00 98.31 95 VAL A O 1
ATOM 745 N N . SER A 1 96 ? 10.340 -11.167 -17.245 1.00 97.94 96 SER A N 1
ATOM 746 C CA . SER A 1 96 ? 11.620 -10.730 -17.812 1.00 97.94 96 SER A CA 1
ATOM 747 C C . SER A 1 96 ? 11.813 -9.222 -17.648 1.00 97.94 96 SER A C 1
ATOM 749 O O . SER A 1 96 ? 12.808 -8.783 -17.070 1.00 97.94 96 SER A O 1
ATOM 751 N N . GLN A 1 97 ? 10.804 -8.428 -18.017 1.00 98.38 97 GLN A N 1
ATOM 752 C CA . GLN A 1 97 ? 10.806 -6.975 -17.837 1.00 98.38 97 GLN A CA 1
ATOM 753 C C . GLN A 1 97 ? 10.901 -6.568 -16.361 1.00 98.38 97 GLN A C 1
ATOM 755 O O . GLN A 1 97 ? 11.629 -5.637 -16.022 1.00 98.38 97 GLN A O 1
ATOM 760 N N . LEU A 1 98 ? 10.227 -7.277 -15.451 1.00 98.31 98 LEU A N 1
ATOM 761 C CA . LEU A 1 98 ? 10.326 -7.014 -14.012 1.00 98.31 98 LEU A CA 1
ATOM 762 C C . LEU A 1 98 ? 11.738 -7.240 -13.461 1.00 98.31 98 LEU A C 1
ATOM 764 O O . LEU A 1 98 ? 12.218 -6.458 -12.636 1.00 98.31 98 LEU A O 1
ATOM 768 N N . ASN A 1 99 ? 12.400 -8.301 -13.917 1.00 97.56 99 ASN A N 1
ATOM 769 C CA . ASN A 1 99 ? 13.738 -8.685 -13.472 1.00 97.56 99 ASN A CA 1
ATOM 770 C C . ASN A 1 99 ? 14.868 -8.054 -14.298 1.00 97.56 99 ASN A C 1
ATOM 772 O O . ASN A 1 99 ? 16.040 -8.300 -14.005 1.00 97.56 99 ASN A O 1
ATOM 776 N N . PHE A 1 100 ? 14.534 -7.240 -15.299 1.00 96.81 100 PHE A N 1
ATOM 777 C CA . PHE A 1 100 ? 15.504 -6.535 -16.120 1.00 96.81 100 PHE A CA 1
ATOM 778 C C . PHE A 1 100 ? 16.453 -5.711 -15.246 1.00 96.81 100 PHE A C 1
ATOM 780 O O . PHE A 1 100 ? 16.012 -4.911 -14.415 1.00 96.81 100 PHE A O 1
ATOM 787 N N . LYS A 1 101 ? 17.757 -5.925 -15.445 1.00 95.56 101 LYS A N 1
ATOM 788 C CA . LYS A 1 101 ? 18.852 -5.217 -14.777 1.00 95.56 101 LYS A CA 1
ATOM 789 C C . LYS A 1 101 ? 19.389 -4.142 -15.727 1.00 95.56 101 LYS A C 1
ATOM 791 O O . LYS A 1 101 ? 20.156 -4.491 -16.620 1.00 95.56 101 LYS A O 1
ATOM 796 N N . PRO A 1 102 ? 19.006 -2.867 -15.548 1.00 93.62 102 PRO A N 1
ATOM 797 C CA . PRO A 1 102 ? 19.420 -1.797 -16.446 1.00 93.62 102 PRO A CA 1
ATOM 798 C C . PRO A 1 102 ? 20.942 -1.621 -16.468 1.00 93.62 102 PRO A C 1
ATOM 800 O O . PRO A 1 102 ? 21.568 -1.506 -15.411 1.00 93.62 102 PRO A O 1
ATOM 803 N N . SER A 1 103 ? 21.534 -1.505 -17.659 1.00 92.06 103 SER A N 1
ATOM 804 C CA . SER A 1 103 ? 22.971 -1.219 -17.828 1.00 92.06 103 SER A CA 1
ATOM 805 C C . SER A 1 103 ? 23.422 0.104 -17.194 1.00 92.06 103 SER A C 1
ATOM 807 O O . SER A 1 103 ? 24.578 0.243 -16.799 1.00 92.06 103 SER A O 1
ATOM 809 N N . ASN A 1 104 ? 22.506 1.063 -17.018 1.00 90.69 104 ASN A N 1
ATOM 810 C CA . ASN A 1 104 ? 22.772 2.345 -16.357 1.00 90.69 104 ASN A CA 1
ATOM 811 C C . ASN A 1 104 ? 22.872 2.262 -14.817 1.00 90.69 104 ASN A C 1
ATOM 813 O O . ASN A 1 104 ? 22.966 3.294 -14.153 1.00 90.69 104 ASN A O 1
ATOM 817 N N . GLY A 1 105 ? 22.809 1.058 -14.241 1.00 90.38 105 GLY A N 1
ATOM 818 C CA . GLY A 1 105 ? 22.983 0.823 -12.806 1.00 90.38 105 GLY A CA 1
ATOM 819 C C . GLY A 1 105 ? 21.785 1.211 -11.935 1.00 90.38 105 GLY A C 1
ATOM 820 O O . GLY A 1 105 ? 21.883 1.154 -10.710 1.00 90.38 105 GLY A O 1
ATOM 821 N N . THR A 1 106 ? 20.650 1.602 -12.526 1.00 94.19 106 THR A N 1
ATOM 822 C CA . THR A 1 106 ? 19.420 1.868 -11.762 1.00 94.19 106 THR A CA 1
ATOM 823 C C . THR A 1 106 ? 18.760 0.574 -11.279 1.00 94.19 106 THR A C 1
ATOM 825 O O . THR A 1 106 ? 18.987 -0.507 -11.817 1.00 94.19 106 THR A O 1
ATOM 828 N N . HIS A 1 107 ? 17.918 0.668 -10.246 1.00 97.31 107 HIS A N 1
ATOM 829 C CA . HIS A 1 107 ? 17.161 -0.477 -9.727 1.00 97.31 107 HIS A CA 1
ATOM 830 C C . HIS A 1 107 ? 16.276 -1.131 -10.780 1.00 97.31 107 HIS A C 1
ATOM 832 O O . HIS A 1 107 ? 15.729 -0.428 -11.624 1.00 97.31 107 HIS A O 1
ATOM 838 N N . THR A 1 108 ? 16.036 -2.439 -10.669 1.00 97.75 108 THR A N 1
ATOM 839 C CA . THR A 1 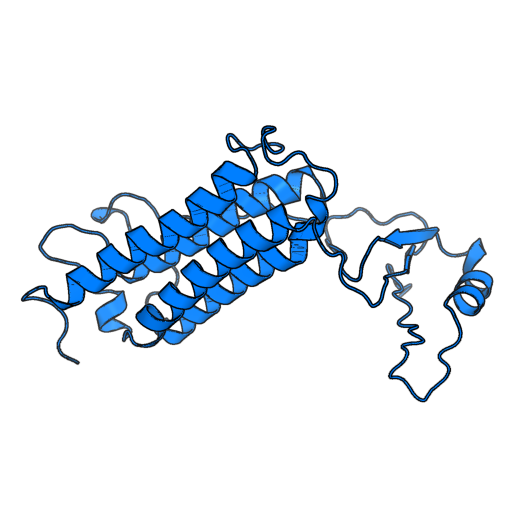108 ? 15.090 -3.159 -11.538 1.00 97.75 108 THR A CA 1
ATOM 840 C C . THR A 1 108 ? 13.652 -2.656 -11.339 1.00 97.75 108 THR A C 1
ATOM 842 O O . THR A 1 108 ? 13.337 -2.057 -10.299 1.00 97.75 108 THR A O 1
ATOM 845 N N . PRO A 1 109 ? 12.730 -2.880 -12.293 1.00 98.19 109 PRO A N 1
ATOM 846 C CA . PRO A 1 109 ? 11.317 -2.615 -12.045 1.00 98.19 109 PRO A CA 1
ATOM 847 C C . PRO A 1 109 ? 10.781 -3.375 -10.826 1.00 98.19 109 PRO A C 1
ATOM 849 O O . PRO A 1 109 ? 10.144 -2.746 -9.985 1.00 98.19 109 PRO A O 1
ATOM 852 N N . ARG A 1 110 ? 11.116 -4.662 -10.647 1.00 98.38 110 ARG A N 1
ATOM 853 C CA . ARG A 1 110 ? 10.678 -5.439 -9.473 1.00 98.38 110 ARG A CA 1
ATOM 854 C C . ARG A 1 110 ? 11.136 -4.833 -8.152 1.00 98.38 110 ARG A C 1
ATOM 856 O O . ARG A 1 110 ? 10.326 -4.690 -7.245 1.00 98.38 110 ARG A O 1
ATOM 863 N N . TRP A 1 111 ? 12.383 -4.366 -8.072 1.00 98.44 111 TRP A N 1
ATOM 864 C CA . TRP A 1 111 ? 12.858 -3.659 -6.885 1.00 98.44 111 TRP A CA 1
ATOM 865 C C . TRP A 1 111 ? 11.984 -2.441 -6.576 1.00 98.44 111 TRP A C 1
ATOM 867 O O . TRP A 1 111 ? 11.653 -2.202 -5.422 1.00 98.44 111 TRP A O 1
ATOM 877 N N . ASN A 1 112 ? 11.577 -1.675 -7.598 1.00 98.44 112 ASN A N 1
ATOM 878 C CA . ASN A 1 112 ? 10.710 -0.513 -7.391 1.00 98.44 112 ASN A CA 1
ATOM 879 C C . ASN A 1 112 ? 9.327 -0.934 -6.875 1.00 98.44 112 ASN A C 1
ATOM 881 O O . ASN A 1 112 ? 8.796 -0.252 -6.003 1.00 98.44 112 ASN A O 1
ATOM 885 N N . ALA A 1 113 ? 8.764 -2.045 -7.366 1.00 98.44 113 ALA A N 1
ATOM 886 C CA . ALA A 1 113 ? 7.514 -2.587 -6.835 1.00 98.44 113 ALA A CA 1
ATOM 887 C C . ALA A 1 113 ? 7.647 -2.971 -5.356 1.00 98.44 113 ALA A C 1
ATOM 889 O O . ALA A 1 113 ? 6.921 -2.432 -4.518 1.00 98.44 113 ALA A O 1
ATOM 890 N N . GLU A 1 114 ? 8.623 -3.826 -5.042 1.00 98.38 114 GLU A N 1
ATOM 891 C CA . GLU A 1 114 ? 8.892 -4.316 -3.688 1.00 98.38 114 GLU A CA 1
ATOM 892 C C . GLU A 1 114 ? 9.219 -3.173 -2.719 1.00 98.38 114 GLU A C 1
ATOM 894 O O . GLU A 1 114 ? 8.731 -3.149 -1.592 1.00 98.38 114 GLU A O 1
ATOM 899 N N . HIS A 1 115 ? 9.977 -2.172 -3.167 1.00 98.44 115 HIS A N 1
ATOM 900 C CA . HIS A 1 115 ? 10.317 -1.002 -2.366 1.00 98.44 115 HIS A CA 1
ATOM 901 C C . HIS A 1 115 ? 9.103 -0.112 -2.075 1.00 98.44 115 HIS A C 1
ATOM 903 O O . HIS A 1 115 ? 8.924 0.317 -0.935 1.00 98.44 115 HIS A O 1
ATOM 909 N N . MET A 1 116 ? 8.253 0.163 -3.071 1.00 98.38 116 MET A N 1
ATOM 910 C CA . MET A 1 116 ? 7.021 0.936 -2.868 1.00 98.38 116 MET A CA 1
ATOM 911 C C . MET A 1 116 ? 6.116 0.282 -1.824 1.00 98.38 116 MET A C 1
ATOM 913 O O . MET A 1 116 ? 5.776 0.912 -0.819 1.00 98.38 116 MET A O 1
ATOM 917 N N . MET A 1 117 ? 5.801 -1.003 -2.011 1.00 97.81 117 MET A N 1
ATOM 918 C CA . MET A 1 117 ? 4.935 -1.727 -1.082 1.00 97.81 117 MET A CA 1
ATOM 919 C C . MET A 1 117 ? 5.592 -1.931 0.293 1.00 97.81 117 MET A C 1
ATOM 921 O O . MET A 1 117 ? 4.936 -1.769 1.321 1.00 97.81 117 MET A O 1
ATOM 925 N N . GLY A 1 118 ? 6.894 -2.229 0.332 1.00 97.88 118 GLY A N 1
ATOM 926 C CA . GLY A 1 118 ? 7.636 -2.494 1.562 1.00 97.88 118 GLY A CA 1
ATOM 927 C C . GLY A 1 118 ? 7.737 -1.266 2.466 1.00 97.88 118 GLY A C 1
ATOM 928 O O . GLY A 1 118 ? 7.590 -1.386 3.685 1.00 97.88 118 GLY A O 1
ATOM 929 N N . ARG A 1 119 ? 7.920 -0.066 1.892 1.00 97.88 119 ARG A N 1
ATOM 930 C CA . ARG A 1 119 ? 7.969 1.181 2.673 1.00 97.88 119 ARG A CA 1
ATOM 931 C C . ARG A 1 119 ? 6.609 1.559 3.224 1.00 97.88 119 ARG A C 1
ATOM 933 O O . ARG A 1 119 ? 6.535 1.930 4.395 1.00 97.88 119 ARG A O 1
ATOM 940 N N . GLU A 1 120 ? 5.555 1.453 2.418 1.00 98.38 120 GLU A N 1
ATOM 941 C CA . GLU A 1 120 ? 4.198 1.706 2.898 1.00 98.38 120 GLU A CA 1
ATOM 942 C C . GLU A 1 120 ? 3.839 0.743 4.036 1.00 98.38 120 GLU A C 1
ATOM 944 O O . GLU A 1 120 ? 3.453 1.191 5.118 1.00 98.38 120 GLU A O 1
ATOM 949 N N . LEU A 1 121 ? 4.026 -0.565 3.826 1.00 98.19 121 LEU A N 1
ATOM 950 C CA . LEU A 1 121 ? 3.718 -1.574 4.834 1.00 98.19 121 LEU A CA 1
ATOM 951 C C . LEU A 1 121 ? 4.512 -1.342 6.122 1.00 98.19 121 LEU A C 1
ATOM 953 O O . LEU A 1 121 ? 3.915 -1.335 7.198 1.00 98.19 121 LEU A O 1
ATOM 957 N N . GLY A 1 122 ? 5.823 -1.109 6.022 1.00 97.94 122 GLY A N 1
ATOM 958 C CA . GLY A 1 122 ? 6.687 -0.871 7.178 1.00 97.94 122 GLY A CA 1
ATOM 959 C C . GLY A 1 122 ? 6.216 0.316 8.012 1.00 97.94 122 GLY A C 1
ATOM 960 O O . GLY A 1 122 ? 5.912 0.160 9.192 1.00 97.94 122 GLY A O 1
ATOM 961 N N . PHE A 1 123 ? 6.055 1.490 7.392 1.00 98.12 123 PHE A N 1
ATOM 962 C CA . PHE A 1 123 ? 5.666 2.694 8.128 1.00 98.12 123 PHE A CA 1
ATOM 963 C C . PHE A 1 123 ? 4.298 2.575 8.802 1.00 98.12 123 PHE A C 1
ATOM 965 O O . PHE A 1 123 ? 4.157 2.933 9.971 1.00 98.12 123 PHE A O 1
ATOM 972 N N . PHE A 1 124 ? 3.285 2.086 8.086 1.00 98.00 124 PHE A N 1
ATOM 973 C CA . PHE A 1 124 ? 1.938 2.009 8.648 1.00 98.00 124 PHE A CA 1
ATOM 974 C C . PHE A 1 124 ? 1.802 0.878 9.665 1.00 98.00 124 PHE A C 1
ATOM 976 O O . PHE A 1 124 ? 1.220 1.090 10.726 1.00 98.00 124 PHE A O 1
ATOM 983 N N . SER A 1 125 ? 2.372 -0.302 9.403 1.00 97.38 125 SER A N 1
ATOM 984 C CA . SER A 1 125 ? 2.304 -1.409 10.364 1.00 97.38 125 SER A CA 1
ATOM 985 C C . SER A 1 125 ? 3.076 -1.117 11.653 1.00 97.38 125 SER A C 1
ATOM 987 O O . SER A 1 125 ? 2.657 -1.586 12.708 1.00 97.38 125 SER A O 1
ATOM 989 N N . GLN A 1 126 ? 4.137 -0.301 11.606 1.00 97.44 126 GLN A N 1
ATOM 990 C CA . GLN A 1 126 ? 4.827 0.194 12.800 1.00 97.44 126 GLN A CA 1
ATOM 991 C C . GLN A 1 126 ? 3.902 1.055 13.673 1.00 97.44 126 GLN A C 1
ATOM 993 O O . GLN A 1 126 ? 3.724 0.769 14.858 1.00 97.44 126 GLN A O 1
ATOM 998 N N . ILE A 1 127 ? 3.251 2.061 13.075 1.00 97.56 127 ILE A N 1
ATOM 999 C CA . ILE A 1 127 ? 2.301 2.939 13.778 1.00 97.56 127 ILE A CA 1
ATOM 1000 C C . ILE A 1 127 ? 1.137 2.115 14.345 1.00 97.56 127 ILE A C 1
ATOM 1002 O O . ILE A 1 127 ? 0.788 2.243 15.519 1.00 97.56 127 ILE A O 1
ATOM 1006 N N . TYR A 1 128 ? 0.556 1.225 13.538 1.00 96.44 128 TYR A N 1
ATOM 1007 C CA . TYR A 1 128 ? -0.572 0.400 13.966 1.00 96.44 128 TYR A CA 1
ATOM 1008 C C . TYR A 1 128 ? -0.209 -0.582 15.075 1.00 96.44 128 TYR A C 1
ATOM 1010 O O . TYR A 1 128 ? -0.997 -0.732 16.002 1.00 96.44 128 TYR A O 1
ATOM 1018 N N . ALA A 1 129 ? 0.975 -1.198 15.041 1.00 95.06 129 ALA A N 1
ATOM 1019 C CA . ALA A 1 129 ? 1.440 -2.077 16.114 1.00 95.06 129 ALA A CA 1
ATOM 1020 C C . ALA A 1 129 ? 1.613 -1.333 17.448 1.00 95.06 129 ALA A C 1
ATOM 1022 O O . ALA A 1 129 ? 1.443 -1.919 18.519 1.00 95.06 129 ALA A O 1
ATOM 1023 N N . LYS A 1 130 ? 1.922 -0.029 17.401 1.00 95.56 130 LYS A N 1
ATOM 1024 C CA . LYS A 1 130 ? 2.003 0.808 18.602 1.00 95.56 130 LYS A CA 1
ATOM 1025 C C . LYS A 1 130 ? 0.628 1.146 19.184 1.00 95.56 130 LYS A C 1
ATOM 1027 O O . LYS A 1 130 ? 0.504 1.266 20.401 1.00 95.56 130 LYS A O 1
ATOM 1032 N N . LEU A 1 131 ? -0.379 1.296 18.326 1.00 92.81 131 LEU A N 1
ATOM 1033 C CA . LEU A 1 131 ? -1.759 1.620 18.703 1.00 92.81 131 LEU A CA 1
ATOM 1034 C C . LEU A 1 131 ? -2.571 0.379 19.091 1.00 92.81 131 LEU A C 1
ATOM 1036 O O . LEU A 1 131 ? -3.463 0.455 19.931 1.00 92.81 131 LEU A O 1
ATOM 1040 N N . ASN A 1 132 ? -2.260 -0.768 18.492 1.00 90.19 132 ASN A N 1
ATOM 1041 C CA . ASN A 1 132 ? -2.933 -2.030 18.736 1.00 90.19 132 ASN A CA 1
ATOM 1042 C C . ASN A 1 132 ? -1.928 -3.189 18.711 1.00 90.19 132 ASN A C 1
ATOM 1044 O O . ASN A 1 132 ? -1.398 -3.553 17.663 1.00 90.19 132 ASN A O 1
ATOM 1048 N N . ILE A 1 133 ? -1.733 -3.814 19.875 1.00 85.38 133 ILE A N 1
ATOM 1049 C CA . ILE A 1 133 ? -0.782 -4.916 20.081 1.00 85.38 133 ILE A CA 1
ATOM 1050 C C . ILE A 1 133 ? -1.114 -6.181 19.271 1.00 85.38 133 ILE A C 1
ATOM 1052 O O . ILE A 1 133 ? -0.258 -7.048 19.088 1.00 85.38 133 ILE A O 1
ATOM 1056 N N . ASP A 1 134 ? -2.347 -6.302 18.775 1.00 88.44 134 ASP A N 1
ATOM 1057 C CA . ASP A 1 134 ? -2.760 -7.420 17.930 1.00 88.44 134 ASP A CA 1
ATOM 1058 C C . ASP A 1 134 ? -2.248 -7.275 16.483 1.00 88.44 134 ASP A C 1
ATOM 1060 O O . ASP A 1 134 ? -2.278 -8.239 15.716 1.00 88.44 134 ASP A O 1
ATOM 1064 N N . ILE A 1 135 ? -1.721 -6.105 16.108 1.00 90.75 135 ILE A N 1
ATOM 1065 C CA . ILE A 1 135 ? -1.095 -5.854 14.807 1.00 90.75 135 ILE A CA 1
ATOM 1066 C C . ILE A 1 135 ? 0.422 -5.963 14.947 1.00 90.75 135 ILE A C 1
ATOM 1068 O O . ILE A 1 135 ? 1.025 -5.438 15.879 1.00 90.75 135 ILE A O 1
ATOM 1072 N N . ARG A 1 136 ? 1.062 -6.646 13.994 1.00 92.00 136 ARG A N 1
ATOM 1073 C CA . ARG A 1 136 ? 2.522 -6.772 13.949 1.00 92.00 136 ARG A CA 1
ATOM 1074 C C . ARG A 1 136 ? 3.127 -5.779 12.967 1.00 92.00 136 ARG A C 1
ATOM 1076 O O . ARG A 1 136 ? 2.664 -5.674 11.832 1.00 92.00 136 ARG A O 1
ATOM 1083 N N . HIS A 1 137 ? 4.214 -5.135 13.385 1.00 94.94 137 HIS A N 1
ATOM 1084 C CA . HIS A 1 137 ? 5.097 -4.421 12.469 1.00 94.94 137 HIS A CA 1
ATOM 1085 C C . HIS A 1 137 ? 5.713 -5.417 11.475 1.00 94.94 137 HIS A C 1
ATOM 1087 O O . HIS A 1 137 ? 6.189 -6.482 11.872 1.00 94.94 137 HIS A O 1
ATOM 1093 N N . SER A 1 138 ? 5.665 -5.076 10.189 1.00 94.50 138 SER A N 1
ATOM 1094 C CA . SER A 1 138 ? 6.171 -5.891 9.085 1.00 94.50 138 SER A CA 1
ATOM 1095 C C . SER A 1 138 ? 7.090 -5.048 8.207 1.00 94.50 138 SER A C 1
ATOM 1097 O O . SER A 1 138 ? 6.620 -4.157 7.503 1.00 94.50 138 SER A O 1
ATOM 1099 N N . ASP A 1 139 ? 8.389 -5.346 8.226 1.00 94.50 139 ASP A N 1
ATOM 1100 C CA . ASP A 1 139 ? 9.374 -4.713 7.348 1.00 94.50 139 ASP A CA 1
ATOM 1101 C C . ASP A 1 139 ? 9.745 -5.668 6.208 1.00 94.50 139 ASP A C 1
ATOM 1103 O O . ASP A 1 139 ? 10.441 -6.662 6.414 1.00 94.50 139 ASP A O 1
ATOM 1107 N N . LEU A 1 140 ? 9.235 -5.372 5.012 1.00 95.19 140 LEU A N 1
ATOM 1108 C CA . LEU A 1 140 ? 9.507 -6.120 3.780 1.00 95.19 140 LEU A CA 1
ATOM 1109 C C . LEU A 1 140 ? 10.348 -5.300 2.792 1.00 95.19 140 LEU A C 1
ATOM 1111 O O . LEU A 1 140 ? 10.281 -5.520 1.585 1.00 95.19 140 LEU A O 1
ATOM 1115 N N . ASN A 1 141 ? 11.104 -4.310 3.277 1.00 95.44 141 ASN A N 1
ATOM 1116 C CA . ASN A 1 141 ? 11.915 -3.481 2.395 1.00 95.44 141 ASN A CA 1
ATOM 1117 C C . ASN A 1 141 ? 13.045 -4.292 1.741 1.00 95.44 141 ASN A C 1
ATOM 1119 O O . ASN A 1 141 ? 13.825 -4.935 2.450 1.00 95.44 141 ASN A O 1
ATOM 1123 N N . PRO A 1 142 ? 13.201 -4.224 0.405 1.00 96.62 142 PRO A N 1
ATOM 1124 C CA . PRO A 1 142 ? 14.355 -4.815 -0.247 1.00 96.62 142 PRO A CA 1
ATOM 1125 C C . PRO A 1 142 ? 15.620 -4.037 0.128 1.00 96.62 142 PRO A C 1
ATOM 1127 O O . PRO A 1 142 ? 15.581 -2.847 0.462 1.00 96.62 142 PRO A O 1
ATOM 1130 N N . LYS A 1 143 ? 16.778 -4.696 0.021 1.00 95.81 143 LYS A N 1
ATOM 1131 C CA . LYS A 1 143 ? 18.070 -4.016 0.168 1.00 95.81 143 LYS A CA 1
ATOM 1132 C C . LYS A 1 143 ? 18.187 -2.873 -0.843 1.00 95.81 143 LYS A C 1
ATOM 1134 O O . LYS A 1 143 ? 17.787 -3.004 -1.998 1.00 95.81 143 LYS A O 1
ATOM 1139 N N . GLN A 1 144 ? 18.741 -1.747 -0.395 1.00 91.94 144 GLN A N 1
ATOM 1140 C CA . GLN A 1 144 ? 18.732 -0.504 -1.167 1.00 91.94 144 GLN A CA 1
ATOM 1141 C C . GLN A 1 144 ? 19.735 -0.500 -2.321 1.00 91.94 144 GLN A C 1
ATOM 1143 O O . GLN A 1 144 ? 19.486 0.161 -3.320 1.00 91.94 144 GLN A O 1
ATOM 1148 N N . MET A 1 145 ? 20.878 -1.173 -2.206 1.00 88.94 145 MET A N 1
ATOM 1149 C CA . MET A 1 145 ? 21.902 -1.117 -3.250 1.00 88.94 145 MET A CA 1
ATOM 1150 C C . MET A 1 145 ? 21.570 -2.103 -4.378 1.00 88.94 145 MET A C 1
ATOM 1152 O O . MET A 1 145 ? 21.327 -3.272 -4.080 1.00 88.94 145 MET A O 1
ATOM 1156 N N . PRO A 1 146 ? 21.586 -1.685 -5.663 1.00 87.06 146 PRO A N 1
ATOM 1157 C CA . PRO A 1 146 ? 21.255 -2.575 -6.779 1.00 87.06 146 PRO A CA 1
ATOM 1158 C C . PRO A 1 146 ? 22.037 -3.903 -6.807 1.00 87.06 146 PRO A C 1
ATOM 1160 O O . PRO A 1 146 ? 21.408 -4.927 -7.068 1.00 87.06 146 PRO A O 1
ATOM 1163 N N . PRO A 1 147 ? 23.352 -3.950 -6.498 1.00 88.88 147 PRO A N 1
ATOM 1164 C CA . PRO A 1 147 ? 24.095 -5.214 -6.448 1.00 88.88 147 PRO A CA 1
ATOM 1165 C C . PRO A 1 147 ? 23.640 -6.170 -5.339 1.00 88.88 147 PRO A C 1
ATOM 1167 O O . PRO A 1 147 ? 23.770 -7.382 -5.488 1.00 88.88 147 PRO A O 1
ATOM 1170 N N . ASP A 1 148 ? 23.091 -5.636 -4.247 1.00 92.12 148 ASP A N 1
ATOM 1171 C CA . ASP A 1 148 ? 22.670 -6.419 -3.083 1.00 92.12 148 ASP A CA 1
ATOM 1172 C C . ASP A 1 148 ? 21.227 -6.921 -3.204 1.00 92.12 148 ASP A C 1
ATOM 1174 O O . ASP A 1 148 ? 20.747 -7.668 -2.345 1.00 92.12 148 ASP A O 1
ATOM 1178 N N . TYR A 1 149 ? 20.507 -6.472 -4.233 1.00 95.94 149 TYR A N 1
ATOM 1179 C CA . TYR A 1 149 ? 19.106 -6.792 -4.410 1.00 95.94 149 TYR A CA 1
ATOM 1180 C C . TYR A 1 149 ? 18.901 -8.238 -4.871 1.00 95.94 149 TYR A C 1
ATOM 1182 O O . TYR A 1 149 ? 19.413 -8.667 -5.907 1.00 95.94 149 TYR A O 1
ATOM 1190 N N . VAL A 1 150 ? 18.060 -8.954 -4.126 1.00 95.69 150 VAL A N 1
ATOM 1191 C CA . VAL A 1 150 ? 17.518 -10.259 -4.494 1.00 95.69 150 VAL A CA 1
ATOM 1192 C C . VAL A 1 150 ? 16.001 -10.158 -4.425 1.00 95.69 150 VAL A C 1
ATOM 1194 O O . VAL A 1 150 ? 15.460 -9.801 -3.380 1.00 95.69 150 VAL A O 1
ATOM 1197 N N . ALA A 1 151 ? 15.338 -10.459 -5.542 1.00 97.06 151 ALA A N 1
ATOM 1198 C CA . ALA A 1 151 ? 13.885 -10.508 -5.624 1.00 97.06 151 ALA A CA 1
ATOM 1199 C C . ALA A 1 151 ? 13.324 -11.540 -4.644 1.00 97.06 151 ALA A C 1
ATOM 1201 O O . ALA A 1 151 ? 13.806 -12.675 -4.610 1.00 97.06 151 ALA A O 1
ATOM 1202 N N . ALA A 1 152 ? 12.288 -11.168 -3.892 1.00 96.69 152 ALA A N 1
ATOM 1203 C CA . ALA A 1 152 ? 11.618 -12.107 -2.995 1.00 96.69 152 ALA A CA 1
ATOM 1204 C C . ALA A 1 152 ? 10.868 -13.184 -3.794 1.00 96.69 152 ALA A C 1
ATOM 1206 O O . ALA A 1 152 ? 10.876 -14.359 -3.428 1.00 96.69 152 ALA A O 1
ATOM 1207 N N . HIS A 1 153 ? 10.273 -12.777 -4.917 1.00 97.25 153 HIS A N 1
ATOM 1208 C CA . HIS A 1 153 ? 9.497 -13.637 -5.804 1.00 97.25 153 HIS A CA 1
ATOM 1209 C C . HIS A 1 153 ? 9.874 -13.385 -7.267 1.00 97.25 153 HIS A C 1
ATOM 1211 O O . HIS A 1 153 ? 9.146 -12.702 -7.984 1.00 97.25 153 HIS A O 1
ATOM 1217 N N . PRO A 1 154 ? 11.027 -13.889 -7.744 1.00 97.75 154 PRO A N 1
ATOM 1218 C CA . PRO A 1 154 ? 11.520 -13.597 -9.092 1.00 97.75 154 PRO A CA 1
ATOM 1219 C C . PRO A 1 154 ? 10.605 -14.112 -10.214 1.00 97.75 154 PRO A C 1
ATOM 1221 O O . PRO A 1 154 ? 10.769 -13.699 -11.358 1.00 97.75 154 PRO A O 1
ATOM 1224 N N . ASP A 1 155 ? 9.664 -14.999 -9.911 1.00 98.25 155 ASP A N 1
ATOM 1225 C CA . ASP A 1 155 ? 8.713 -15.626 -10.827 1.00 98.25 155 ASP A CA 1
ATOM 1226 C C . ASP A 1 155 ? 7.375 -14.876 -10.940 1.00 98.25 155 ASP A C 1
ATOM 1228 O O . ASP A 1 155 ? 6.597 -15.137 -11.858 1.00 98.25 155 ASP A O 1
ATOM 1232 N N . TRP A 1 156 ? 7.095 -13.919 -10.050 1.00 98.19 156 TRP A N 1
ATOM 1233 C CA . TRP A 1 156 ? 5.839 -13.176 -10.098 1.00 98.19 156 TRP A CA 1
ATOM 1234 C C . TRP A 1 156 ? 5.733 -12.309 -11.349 1.00 98.19 156 TRP A C 1
ATOM 1236 O O . TRP A 1 156 ? 6.686 -11.635 -11.747 1.00 98.19 156 TRP A O 1
ATOM 1246 N N . THR A 1 157 ? 4.542 -12.312 -11.942 1.00 98.31 157 THR A N 1
ATOM 1247 C CA . THR A 1 157 ? 4.183 -11.444 -13.068 1.00 98.31 157 THR A CA 1
ATOM 1248 C C . THR A 1 157 ? 3.884 -10.026 -12.590 1.00 98.31 157 THR A C 1
ATOM 1250 O O . THR A 1 157 ? 3.615 -9.795 -11.409 1.00 98.31 157 THR A O 1
ATOM 1253 N N . GLY A 1 158 ? 3.837 -9.073 -13.523 1.00 98.50 158 GLY A N 1
ATOM 1254 C CA . GLY A 1 158 ? 3.425 -7.701 -13.237 1.00 98.50 158 GLY A CA 1
ATOM 1255 C C . GLY A 1 158 ? 2.051 -7.593 -12.579 1.00 98.50 158 GLY A C 1
ATOM 1256 O O . GLY A 1 158 ? 1.845 -6.766 -11.692 1.00 98.50 158 GLY A O 1
ATOM 1257 N N . ALA A 1 159 ? 1.116 -8.464 -12.967 1.00 98.62 159 ALA A N 1
ATOM 1258 C CA . ALA A 1 159 ? -0.213 -8.528 -12.368 1.00 98.62 159 ALA A CA 1
ATOM 1259 C C . ALA A 1 159 ? -0.175 -8.962 -10.893 1.00 98.62 159 ALA A C 1
ATOM 1261 O O . ALA A 1 159 ? -0.960 -8.455 -10.091 1.00 98.62 159 ALA A O 1
ATOM 1262 N N . GLU A 1 160 ? 0.736 -9.865 -10.517 1.00 98.69 160 GLU A N 1
ATOM 1263 C CA . GLU A 1 160 ? 0.888 -10.282 -9.121 1.00 98.69 160 GLU A CA 1
ATOM 1264 C C . GLU A 1 160 ? 1.567 -9.196 -8.272 1.00 98.69 160 GLU A C 1
ATOM 1266 O O . GLU A 1 160 ? 1.105 -8.926 -7.165 1.00 98.69 160 GLU A O 1
ATOM 1271 N N . GLU A 1 161 ? 2.571 -8.493 -8.810 1.00 98.50 161 GLU A N 1
ATOM 1272 C CA . GLU A 1 161 ? 3.172 -7.320 -8.149 1.00 98.50 161 GLU A CA 1
ATOM 1273 C C . GLU A 1 161 ? 2.128 -6.217 -7.903 1.00 98.50 161 GLU A C 1
ATOM 1275 O O . GLU A 1 161 ? 2.005 -5.689 -6.796 1.00 98.50 161 GLU A O 1
ATOM 1280 N N . ALA A 1 162 ? 1.303 -5.911 -8.912 1.00 98.69 162 ALA A N 1
ATOM 1281 C CA . ALA A 1 162 ? 0.202 -4.957 -8.781 1.00 98.69 162 ALA A CA 1
ATOM 1282 C C . ALA A 1 162 ? -0.815 -5.395 -7.708 1.00 98.69 162 ALA A C 1
ATOM 1284 O O . ALA A 1 162 ? -1.263 -4.577 -6.901 1.00 98.69 162 ALA A O 1
ATOM 1285 N N . ARG A 1 163 ? -1.132 -6.692 -7.637 1.00 98.62 163 ARG A N 1
ATOM 1286 C CA . ARG A 1 163 ? -2.002 -7.249 -6.594 1.00 98.62 163 ARG A CA 1
ATOM 1287 C C . ARG A 1 163 ? -1.393 -7.121 -5.195 1.00 98.62 163 ARG A C 1
ATOM 1289 O O . ARG A 1 163 ? -2.129 -6.879 -4.238 1.00 98.62 163 ARG A O 1
ATOM 1296 N N . GLN A 1 164 ? -0.075 -7.246 -5.034 1.00 98.31 164 GLN A N 1
ATOM 1297 C CA . GLN A 1 164 ? 0.553 -7.009 -3.729 1.00 98.31 164 GLN A CA 1
ATOM 1298 C C . GLN A 1 164 ? 0.516 -5.533 -3.324 1.00 98.31 164 GLN A C 1
ATOM 1300 O O . GLN A 1 164 ? 0.222 -5.238 -2.164 1.00 98.31 164 GLN A O 1
ATOM 1305 N N . MET A 1 165 ? 0.712 -4.601 -4.264 1.00 98.62 165 MET A N 1
ATOM 1306 C CA . MET A 1 165 ? 0.509 -3.168 -3.997 1.00 98.62 165 MET A CA 1
ATOM 1307 C C . MET A 1 165 ? -0.923 -2.889 -3.526 1.00 98.62 165 MET A C 1
ATOM 1309 O O . MET A 1 165 ? -1.129 -2.171 -2.547 1.00 98.62 165 MET A O 1
ATOM 1313 N N . GLU A 1 166 ? -1.918 -3.491 -4.186 1.00 98.50 166 GLU A N 1
ATOM 1314 C CA . GLU A 1 166 ? -3.320 -3.396 -3.775 1.00 98.50 166 GLU A CA 1
ATOM 1315 C C . GLU A 1 166 ? -3.514 -3.915 -2.349 1.00 98.50 166 GLU A C 1
ATOM 1317 O O . GLU A 1 166 ? -4.096 -3.212 -1.527 1.00 98.50 166 GLU A O 1
ATOM 1322 N N . ARG A 1 167 ? -2.981 -5.098 -2.018 1.00 98.25 167 ARG A N 1
ATOM 1323 C CA . ARG A 1 167 ? -3.089 -5.690 -0.674 1.00 98.25 167 ARG A CA 1
ATOM 1324 C C . ARG A 1 167 ? -2.474 -4.810 0.408 1.00 98.25 167 ARG A C 1
ATOM 1326 O O . ARG A 1 167 ? -3.088 -4.655 1.463 1.00 98.25 167 ARG A O 1
ATOM 1333 N N . VAL A 1 168 ? -1.307 -4.214 0.159 1.00 98.19 168 VAL A N 1
ATOM 1334 C CA . VAL A 1 168 ? -0.686 -3.276 1.106 1.00 98.19 168 VAL A CA 1
ATOM 1335 C C . VAL A 1 168 ? -1.535 -2.015 1.256 1.00 98.19 168 VAL A C 1
ATOM 1337 O O . VAL A 1 168 ? -1.822 -1.610 2.381 1.00 98.19 168 VAL A O 1
ATOM 1340 N N . SER A 1 169 ? -2.032 -1.442 0.158 1.00 98.12 169 SER A N 1
ATOM 1341 C CA . SER A 1 169 ? -2.921 -0.280 0.236 1.00 98.12 169 SER A CA 1
ATOM 1342 C C . SER A 1 169 ? -4.249 -0.599 0.937 1.00 98.12 169 SER A C 1
ATOM 1344 O O . SER A 1 169 ? -4.784 0.243 1.658 1.00 98.12 169 SER A O 1
ATOM 1346 N N . ALA A 1 170 ? -4.790 -1.807 0.764 1.00 96.31 170 ALA A N 1
ATOM 1347 C CA . ALA A 1 170 ? -5.988 -2.256 1.468 1.00 96.31 170 ALA A CA 1
ATOM 1348 C C . ALA A 1 170 ? -5.711 -2.478 2.959 1.00 96.31 170 ALA A C 1
ATOM 1350 O O . ALA A 1 170 ? -6.561 -2.158 3.786 1.00 96.31 170 ALA A O 1
ATOM 1351 N N . PHE A 1 171 ? -4.531 -2.994 3.318 1.00 95.44 171 PHE A N 1
ATOM 1352 C CA . PHE A 1 171 ? -4.097 -3.108 4.709 1.00 95.44 171 PHE A CA 1
ATOM 1353 C C . PHE A 1 171 ? -4.046 -1.732 5.383 1.00 95.44 171 PHE A C 1
ATOM 1355 O O . PHE A 1 171 ? -4.632 -1.562 6.454 1.00 95.44 171 PHE A O 1
ATOM 1362 N N . THR A 1 172 ? -3.415 -0.740 4.744 1.00 96.00 172 THR A N 1
ATOM 1363 C CA . THR A 1 172 ? -3.324 0.614 5.311 1.00 96.00 172 THR A CA 1
ATOM 1364 C C . THR A 1 172 ? -4.692 1.266 5.450 1.00 96.00 172 THR A C 1
ATOM 1366 O O . THR A 1 172 ? -4.993 1.834 6.495 1.00 96.00 172 THR A O 1
ATOM 1369 N N . ARG A 1 173 ? -5.583 1.102 4.468 1.00 94.56 173 ARG A N 1
ATOM 1370 C CA . ARG A 1 173 ? -6.965 1.580 4.595 1.00 94.56 173 ARG A CA 1
ATOM 1371 C C . ARG A 1 173 ? -7.739 0.862 5.700 1.00 94.56 173 ARG A C 1
ATOM 1373 O O . ARG A 1 173 ? -8.408 1.511 6.498 1.00 94.56 173 ARG A O 1
ATOM 1380 N N . ARG A 1 174 ? -7.663 -0.470 5.759 1.00 91.56 174 ARG A N 1
ATOM 1381 C CA . ARG A 1 174 ? -8.440 -1.292 6.700 1.00 91.56 174 ARG A CA 1
ATOM 1382 C C . ARG A 1 174 ? -8.161 -0.929 8.155 1.00 91.56 174 ARG A C 1
ATOM 1384 O O . ARG A 1 174 ? -9.083 -0.962 8.957 1.00 91.56 174 ARG A O 1
ATOM 1391 N N . TYR A 1 175 ? -6.921 -0.579 8.489 1.00 93.00 175 TYR A N 1
ATOM 1392 C CA . TYR A 1 175 ? -6.531 -0.198 9.850 1.00 93.00 175 TYR A CA 1
ATOM 1393 C C . TYR A 1 175 ? -6.491 1.315 10.084 1.00 93.00 175 TYR A C 1
ATOM 1395 O O . TYR A 1 175 ? -6.125 1.754 11.172 1.00 93.00 175 TYR A O 1
ATOM 1403 N N . ALA A 1 176 ? -6.920 2.124 9.111 1.00 93.31 176 ALA A N 1
ATOM 1404 C CA . ALA A 1 176 ? -6.928 3.578 9.230 1.00 93.31 176 ALA A CA 1
ATOM 1405 C C . ALA A 1 176 ? -7.817 4.079 10.382 1.00 93.31 176 ALA A C 1
ATOM 1407 O O . ALA A 1 176 ? -7.542 5.139 10.931 1.00 93.31 176 ALA A O 1
ATOM 1408 N N . TYR A 1 177 ? -8.808 3.288 10.816 1.00 89.44 177 TYR A N 1
ATOM 1409 C CA . TYR A 1 177 ? -9.636 3.593 11.987 1.00 89.44 177 TYR A CA 1
ATOM 1410 C C . TYR A 1 177 ? -8.828 3.765 13.282 1.00 89.44 177 TYR A C 1
ATOM 1412 O O . TYR A 1 177 ? -9.247 4.494 14.171 1.00 89.44 177 TYR A O 1
ATOM 1420 N N . LEU A 1 178 ? -7.653 3.131 13.394 1.00 92.12 178 LEU A N 1
ATOM 1421 C CA . LEU A 1 178 ? -6.767 3.302 14.550 1.00 92.12 178 LEU A CA 1
ATOM 1422 C C . LEU A 1 178 ? -6.178 4.713 14.634 1.00 92.12 178 LEU A C 1
ATOM 1424 O O . LEU A 1 178 ? -5.614 5.073 15.662 1.00 92.12 178 LEU A O 1
ATOM 1428 N N . LEU A 1 179 ? -6.270 5.486 13.551 1.00 92.88 179 LEU A N 1
ATOM 1429 C CA . LEU A 1 179 ? -5.783 6.857 13.486 1.00 92.88 179 LEU A CA 1
ATOM 1430 C C . LEU A 1 179 ? -6.846 7.885 13.885 1.00 92.88 179 LEU A C 1
ATOM 1432 O O . LEU A 1 179 ? -6.550 9.079 13.894 1.00 92.88 179 LEU A O 1
ATOM 1436 N N . ASP A 1 180 ? -8.067 7.442 14.191 1.00 89.38 180 ASP A N 1
ATOM 1437 C CA . ASP A 1 180 ? -9.133 8.339 14.618 1.00 89.38 180 ASP A CA 1
ATOM 1438 C C . ASP A 1 180 ? -8.766 9.080 15.913 1.00 89.38 180 ASP A C 1
ATOM 1440 O O . ASP A 1 180 ? -8.101 8.544 16.802 1.00 89.38 180 ASP A O 1
ATOM 1444 N N . GLY A 1 181 ? -9.155 10.352 15.985 1.00 90.19 181 GLY A N 1
ATOM 1445 C CA . GLY A 1 181 ? -8.783 11.263 17.071 1.00 90.19 181 GLY A CA 1
ATOM 1446 C C . GLY A 1 181 ? -7.312 11.703 17.093 1.00 90.19 181 GLY A C 1
ATOM 1447 O O . GLY A 1 181 ? -6.923 12.443 17.995 1.00 90.19 181 GLY A O 1
ATOM 1448 N N . MET A 1 182 ? -6.483 11.278 16.133 1.00 93.94 182 MET A N 1
ATOM 1449 C CA . MET A 1 182 ? -5.087 11.710 16.043 1.00 93.94 182 MET A CA 1
ATOM 1450 C C . MET A 1 182 ? -4.954 12.999 15.222 1.00 93.94 182 MET A C 1
ATOM 1452 O O . MET A 1 182 ? -5.522 13.128 14.135 1.00 93.94 182 MET A O 1
ATOM 1456 N N . GLU A 1 183 ? -4.142 13.935 15.712 1.00 96.06 183 GLU A N 1
ATOM 1457 C CA . GLU A 1 183 ? -3.853 15.184 15.007 1.00 96.06 183 GLU A CA 1
ATOM 1458 C C . GLU A 1 183 ? -2.929 14.944 13.803 1.00 96.06 183 GLU A C 1
ATOM 1460 O O . GLU A 1 183 ? -1.845 14.368 13.927 1.00 96.06 183 GLU A O 1
ATOM 1465 N N . LEU A 1 184 ? -3.335 15.427 12.624 1.00 97.75 184 LEU A N 1
ATOM 1466 C CA . LEU A 1 184 ? -2.634 15.206 11.347 1.00 97.75 184 LEU A CA 1
ATOM 1467 C C . LEU A 1 184 ? -1.189 15.726 11.327 1.00 97.75 184 LEU A C 1
ATOM 1469 O O . LEU A 1 184 ? -0.358 15.214 10.567 1.00 97.75 184 LEU A O 1
ATOM 1473 N N . ASP A 1 185 ? -0.908 16.741 12.141 1.00 98.06 185 ASP A N 1
ATOM 1474 C CA . ASP A 1 185 ? 0.366 17.461 12.196 1.00 98.06 185 ASP A CA 1
ATOM 1475 C C . ASP A 1 185 ? 1.164 17.178 13.480 1.00 98.06 185 ASP A C 1
ATOM 1477 O O . ASP A 1 185 ? 2.255 17.716 13.668 1.00 98.06 185 ASP A O 1
ATOM 1481 N N . GLN A 1 186 ? 0.676 16.268 14.327 1.00 97.44 186 GLN A N 1
ATOM 1482 C CA . GLN A 1 186 ? 1.450 15.705 15.427 1.00 97.44 186 GLN A CA 1
ATOM 1483 C C . GLN A 1 186 ? 2.226 14.473 14.951 1.00 97.44 186 GLN A C 1
ATOM 1485 O O . GLN A 1 186 ? 1.796 13.740 14.062 1.00 97.44 186 GLN A O 1
ATOM 1490 N N . GLN A 1 187 ? 3.403 14.236 15.529 1.00 97.81 187 GLN A N 1
ATOM 1491 C CA . GLN A 1 187 ? 4.197 13.049 15.226 1.00 97.81 187 GLN A CA 1
ATOM 1492 C C . GLN A 1 187 ? 3.426 11.772 15.594 1.00 97.81 187 GLN A C 1
ATOM 1494 O O . GLN A 1 187 ? 2.934 11.638 16.716 1.00 97.81 187 GLN A O 1
ATOM 1499 N N . ALA A 1 188 ? 3.338 10.833 14.651 1.00 97.12 188 ALA A N 1
ATOM 1500 C CA . ALA A 1 188 ? 2.656 9.567 14.868 1.00 97.12 188 ALA A CA 1
ATOM 1501 C C . ALA A 1 188 ? 3.448 8.666 15.841 1.00 97.12 188 ALA A C 1
ATOM 1503 O O . ALA A 1 188 ? 4.684 8.720 15.868 1.00 97.12 188 ALA A O 1
ATOM 1504 N N . PRO A 1 189 ? 2.771 7.802 16.618 1.00 95.88 189 PRO A N 1
ATOM 1505 C CA . PRO A 1 189 ? 3.430 6.903 17.558 1.00 95.88 189 PRO A CA 1
ATOM 1506 C C . PRO A 1 189 ? 4.483 6.020 16.888 1.00 95.88 189 PRO A C 1
ATOM 1508 O O . PRO A 1 189 ? 4.230 5.426 15.843 1.00 95.88 189 PRO A O 1
ATOM 1511 N N . ASP A 1 190 ? 5.656 5.933 17.519 1.00 94.75 190 ASP A N 1
ATOM 1512 C CA . ASP A 1 190 ? 6.805 5.145 17.045 1.00 94.75 190 ASP A CA 1
ATOM 1513 C C . ASP A 1 190 ? 7.254 5.477 15.607 1.00 94.75 190 ASP A C 1
ATOM 1515 O O . ASP A 1 190 ? 7.902 4.686 14.936 1.00 94.75 190 ASP A O 1
ATOM 1519 N N . SER A 1 191 ? 6.930 6.668 15.107 1.00 95.62 191 SER A N 1
ATOM 1520 C CA . SER A 1 191 ? 7.280 7.104 13.759 1.00 95.62 191 SER A CA 1
ATOM 1521 C C . SER A 1 191 ? 7.930 8.473 13.810 1.00 95.62 191 SER A C 1
ATOM 1523 O O . SER A 1 191 ? 7.613 9.292 14.662 1.00 95.62 191 SER A O 1
ATOM 1525 N N . ARG A 1 192 ? 8.829 8.762 12.869 1.00 95.62 192 ARG A N 1
ATOM 1526 C CA . ARG A 1 192 ? 9.385 10.115 12.678 1.00 95.62 192 ARG A CA 1
ATOM 1527 C C . ARG A 1 192 ? 8.455 11.053 11.902 1.00 95.62 192 ARG A C 1
ATOM 1529 O O . ARG A 1 192 ? 8.793 12.213 11.697 1.00 95.62 192 ARG A O 1
ATOM 1536 N N . TRP A 1 193 ? 7.349 10.533 11.380 1.00 97.88 193 TRP A N 1
ATOM 1537 C CA . TRP A 1 193 ? 6.453 11.264 10.493 1.00 97.88 193 TRP A CA 1
ATOM 1538 C C . TRP A 1 193 ? 5.229 11.779 11.240 1.00 97.88 193 TRP A C 1
ATOM 1540 O O . TRP A 1 193 ? 4.695 11.091 12.107 1.00 97.88 193 TRP A O 1
ATOM 1550 N N . THR A 1 194 ? 4.725 12.941 10.830 1.00 98.50 194 THR A N 1
ATOM 1551 C CA . THR A 1 194 ? 3.315 13.274 11.059 1.00 98.50 194 THR A CA 1
ATOM 1552 C C . THR A 1 194 ? 2.448 12.488 10.070 1.00 98.50 194 THR A C 1
ATOM 1554 O O . THR A 1 194 ? 2.919 12.193 8.959 1.00 98.50 194 THR A O 1
ATOM 1557 N N . PRO A 1 195 ? 1.195 12.140 10.405 1.00 98.19 195 PRO A N 1
ATOM 1558 C CA . PRO A 1 195 ? 0.333 11.425 9.474 1.00 98.19 195 PRO A CA 1
ATOM 1559 C C . PRO A 1 195 ? 0.135 12.144 8.135 1.00 98.19 195 PRO A C 1
ATOM 1561 O O . PRO A 1 195 ? 0.220 11.512 7.078 1.00 98.19 195 PRO A O 1
ATOM 1564 N N . ARG A 1 196 ? -0.025 13.476 8.155 1.00 98.56 196 ARG A N 1
ATOM 1565 C CA . ARG A 1 196 ? -0.118 14.294 6.939 1.00 98.56 196 ARG A CA 1
ATOM 1566 C C . ARG A 1 196 ? 1.119 14.145 6.062 1.00 98.56 196 ARG A C 1
ATOM 1568 O O . ARG A 1 196 ? 1.001 13.941 4.850 1.00 98.56 196 ARG A O 1
ATOM 1575 N N . ALA A 1 197 ? 2.305 14.259 6.659 1.00 98.62 197 ALA A N 1
ATOM 1576 C CA . ALA A 1 197 ? 3.562 14.144 5.933 1.00 98.62 197 ALA A CA 1
ATOM 1577 C C . ALA A 1 197 ? 3.751 12.730 5.371 1.00 98.62 197 ALA A C 1
ATOM 1579 O O . ALA A 1 197 ? 4.140 12.593 4.213 1.00 98.62 197 ALA A O 1
ATOM 1580 N N . LEU A 1 198 ? 3.421 11.691 6.146 1.00 98.62 198 LEU A N 1
ATOM 1581 C CA . LEU A 1 198 ? 3.528 10.300 5.710 1.00 98.62 198 LEU A CA 1
ATOM 1582 C C . LEU A 1 198 ? 2.610 9.997 4.520 1.00 98.62 198 LEU A C 1
ATOM 1584 O O . LEU A 1 198 ? 3.080 9.469 3.515 1.00 98.62 198 LEU A O 1
ATOM 1588 N N . LEU A 1 199 ? 1.327 10.365 4.589 1.00 98.62 199 LEU A N 1
ATOM 1589 C CA . LEU A 1 199 ? 0.364 10.107 3.508 1.00 98.62 199 LEU A CA 1
ATOM 1590 C C . LEU A 1 199 ? 0.769 10.813 2.206 1.00 98.62 199 LEU A C 1
ATOM 1592 O O . LEU A 1 199 ? 0.791 10.191 1.140 1.00 98.62 199 LEU A O 1
ATOM 1596 N N . ARG A 1 200 ? 1.185 12.084 2.295 1.00 98.75 200 ARG A N 1
ATOM 1597 C CA . ARG A 1 200 ? 1.728 12.831 1.146 1.00 98.75 200 ARG A CA 1
ATOM 1598 C C . ARG A 1 200 ? 3.009 12.197 0.607 1.00 98.75 200 ARG A C 1
ATOM 1600 O O . ARG A 1 200 ? 3.178 12.090 -0.606 1.00 98.75 200 ARG A O 1
ATOM 1607 N N . GLN A 1 201 ? 3.903 11.767 1.496 1.00 98.50 201 GLN A N 1
ATOM 1608 C CA . GLN A 1 201 ? 5.149 11.111 1.120 1.00 98.50 201 GLN A CA 1
ATOM 1609 C C . GLN A 1 201 ? 4.894 9.789 0.397 1.00 98.50 201 GLN A C 1
ATOM 1611 O O . GLN A 1 201 ? 5.594 9.516 -0.571 1.00 98.50 201 GLN A O 1
ATOM 1616 N N . MET A 1 202 ? 3.910 8.990 0.816 1.00 98.56 202 MET A N 1
ATOM 1617 C CA . MET A 1 202 ? 3.569 7.740 0.131 1.00 98.56 202 MET A CA 1
ATOM 1618 C C . MET A 1 202 ? 2.979 7.997 -1.256 1.00 98.56 202 MET A C 1
ATOM 1620 O O . MET A 1 202 ? 3.413 7.367 -2.213 1.00 98.56 202 MET A O 1
ATOM 1624 N N . ALA A 1 203 ? 2.089 8.983 -1.413 1.00 98.69 203 ALA A N 1
ATOM 1625 C CA . ALA A 1 203 ? 1.609 9.372 -2.742 1.00 98.69 203 ALA A CA 1
ATOM 1626 C C . ALA A 1 203 ? 2.770 9.785 -3.672 1.00 98.69 203 ALA A C 1
ATOM 1628 O O . ALA A 1 203 ? 2.874 9.305 -4.803 1.00 98.69 203 ALA A O 1
ATOM 1629 N N . ARG A 1 204 ? 3.693 10.624 -3.175 1.00 98.69 204 ARG A N 1
ATOM 1630 C CA . ARG A 1 204 ? 4.887 11.039 -3.929 1.00 98.69 204 ARG A CA 1
ATOM 1631 C C . ARG A 1 204 ? 5.803 9.857 -4.257 1.00 98.69 204 ARG A C 1
ATOM 1633 O O . ARG A 1 204 ? 6.273 9.755 -5.384 1.00 98.69 204 ARG A O 1
ATOM 1640 N N . HIS A 1 205 ? 6.019 8.963 -3.294 1.00 98.50 205 HIS A N 1
ATOM 1641 C CA . HIS A 1 205 ? 6.854 7.767 -3.426 1.00 98.50 205 HIS A CA 1
ATOM 1642 C C . HIS A 1 205 ? 6.371 6.868 -4.566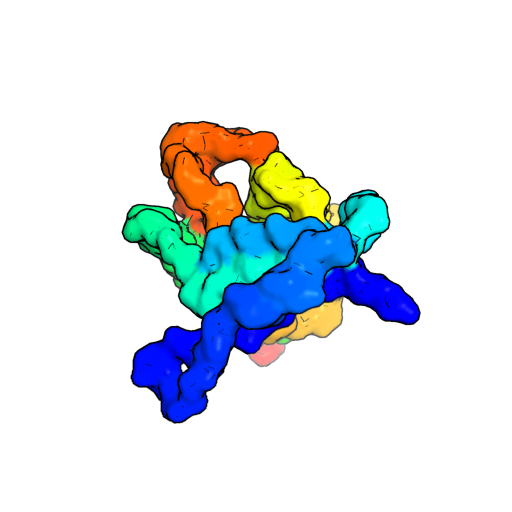 1.00 98.50 205 HIS A C 1
ATOM 1644 O O . HIS A 1 205 ? 7.160 6.547 -5.454 1.00 98.50 205 HIS A O 1
ATOM 1650 N N . TYR A 1 206 ? 5.068 6.567 -4.624 1.00 98.75 206 TYR A N 1
ATOM 1651 C CA . TYR A 1 206 ? 4.494 5.816 -5.744 1.00 98.75 206 TYR A CA 1
ATOM 1652 C C . TYR A 1 206 ? 4.722 6.513 -7.088 1.00 98.75 206 TYR A C 1
ATOM 1654 O O . TYR A 1 206 ? 5.161 5.878 -8.051 1.00 98.75 206 TYR A O 1
ATOM 1662 N N . HIS A 1 207 ? 4.485 7.825 -7.169 1.00 98.62 207 HIS A N 1
ATOM 1663 C CA . HIS A 1 207 ? 4.691 8.580 -8.406 1.00 98.62 207 HIS A CA 1
ATOM 1664 C C . HIS A 1 207 ? 6.153 8.577 -8.876 1.00 98.62 207 HIS A C 1
ATOM 1666 O O . HIS A 1 207 ? 6.411 8.284 -10.045 1.00 98.62 207 HIS A O 1
ATOM 1672 N N . GLU A 1 208 ? 7.105 8.861 -7.984 1.00 98.38 208 GLU A N 1
ATOM 1673 C CA . GLU A 1 208 ? 8.539 8.920 -8.295 1.00 98.38 208 GLU A CA 1
ATOM 1674 C C . GLU A 1 208 ? 9.062 7.566 -8.795 1.00 98.38 208 GLU A C 1
ATOM 1676 O O . GLU A 1 208 ? 9.658 7.480 -9.872 1.00 98.38 208 GLU A O 1
ATOM 1681 N N . HIS A 1 209 ? 8.788 6.484 -8.062 1.00 98.38 209 HIS A N 1
ATOM 1682 C CA . HIS A 1 209 ? 9.265 5.152 -8.435 1.00 98.38 209 HIS A CA 1
ATOM 1683 C C . HIS A 1 209 ? 8.567 4.609 -9.687 1.00 98.38 209 HIS A C 1
ATOM 1685 O O . HIS A 1 209 ? 9.213 3.983 -10.528 1.00 98.38 209 HIS A O 1
ATOM 1691 N N . THR A 1 210 ? 7.289 4.932 -9.898 1.00 98.62 210 THR A N 1
ATOM 1692 C CA . THR A 1 210 ? 6.592 4.589 -11.149 1.00 98.62 210 THR A CA 1
ATOM 1693 C C . THR A 1 210 ? 7.175 5.337 -12.342 1.00 98.62 210 THR A C 1
ATOM 1695 O O . THR A 1 210 ? 7.384 4.741 -13.399 1.00 98.62 210 THR A O 1
ATOM 1698 N N . ALA A 1 211 ? 7.482 6.628 -12.194 1.00 98.44 211 ALA A N 1
ATOM 1699 C CA . ALA A 1 211 ? 8.141 7.400 -13.244 1.00 98.44 211 ALA A CA 1
ATOM 1700 C C . ALA A 1 211 ? 9.529 6.824 -13.572 1.00 98.44 211 ALA A C 1
ATOM 1702 O O . ALA A 1 211 ? 9.884 6.700 -14.744 1.00 98.44 211 ALA A O 1
ATOM 1703 N N . ASN A 1 212 ? 10.283 6.397 -12.556 1.00 97.50 212 ASN A N 1
ATOM 1704 C CA . ASN A 1 212 ? 11.576 5.738 -12.744 1.00 97.50 212 ASN A CA 1
ATOM 1705 C C . ASN A 1 212 ? 11.465 4.404 -13.487 1.00 97.50 212 ASN A C 1
ATOM 1707 O O . ASN A 1 212 ? 12.401 4.030 -14.192 1.00 97.50 212 ASN A O 1
ATOM 1711 N N . VAL A 1 213 ? 10.361 3.670 -13.329 1.00 97.88 213 VAL A N 1
ATOM 1712 C CA . VAL A 1 213 ? 10.102 2.456 -14.112 1.00 97.88 213 VAL A CA 1
ATOM 1713 C C . VAL A 1 213 ? 9.727 2.791 -15.548 1.00 97.88 213 VAL A C 1
ATOM 1715 O O . VAL A 1 213 ? 10.326 2.222 -16.449 1.00 97.88 213 VAL A O 1
ATOM 1718 N N . LYS A 1 214 ? 8.837 3.762 -15.782 1.00 98.19 214 LYS A N 1
ATOM 1719 C CA . LYS A 1 214 ? 8.463 4.177 -17.147 1.00 98.19 214 LYS A CA 1
ATOM 1720 C C . LYS A 1 214 ? 9.669 4.587 -17.993 1.00 98.19 214 LYS A C 1
ATOM 1722 O O . LYS A 1 214 ? 9.770 4.166 -19.135 1.00 98.19 214 LYS A O 1
ATOM 1727 N N . LYS A 1 215 ? 10.623 5.322 -17.408 1.00 97.38 215 LYS A N 1
ATOM 1728 C CA . LYS A 1 215 ? 11.882 5.701 -18.078 1.00 97.38 215 LYS A CA 1
ATOM 1729 C C . LYS A 1 215 ? 12.704 4.502 -18.567 1.00 97.38 215 LYS A C 1
ATOM 1731 O O . LYS A 1 215 ? 13.518 4.655 -19.465 1.00 97.38 215 LYS A O 1
ATOM 1736 N N . LYS A 1 216 ? 12.528 3.313 -17.979 1.00 96.38 216 LYS A N 1
ATOM 1737 C CA . LYS A 1 216 ? 13.253 2.106 -18.407 1.00 96.38 216 LYS A CA 1
ATOM 1738 C C . LYS A 1 216 ? 12.735 1.543 -19.717 1.00 96.38 216 LYS A C 1
ATOM 1740 O O . LYS A 1 216 ? 13.507 0.913 -20.420 1.00 96.38 216 LYS A O 1
ATOM 1745 N N . PHE A 1 217 ? 11.470 1.793 -20.047 1.00 96.38 217 PHE A N 1
ATOM 1746 C CA . PHE A 1 217 ? 10.871 1.326 -21.298 1.00 96.38 217 PHE A CA 1
ATOM 1747 C C . PHE A 1 217 ? 11.520 1.986 -22.522 1.00 96.38 217 PHE A C 1
ATOM 1749 O O . PHE A 1 217 ? 11.376 1.500 -23.635 1.00 96.38 217 PHE A O 1
ATOM 1756 N N . GLU A 1 218 ? 12.232 3.094 -22.306 1.00 95.44 218 GLU A N 1
ATOM 1757 C CA . GLU A 1 218 ? 12.953 3.855 -23.325 1.00 95.44 218 GLU A CA 1
ATOM 1758 C C . GLU A 1 218 ? 14.435 3.449 -23.423 1.00 95.44 218 GLU A C 1
ATOM 1760 O O . GLU A 1 218 ? 15.170 3.997 -24.246 1.00 95.44 218 GLU A O 1
ATOM 1765 N N . LEU A 1 219 ? 14.910 2.522 -22.579 1.00 96.12 219 LEU A N 1
ATOM 1766 C CA . LEU A 1 219 ? 16.307 2.099 -22.600 1.00 96.12 219 LEU A CA 1
ATOM 1767 C C . LEU A 1 219 ? 16.592 1.176 -23.798 1.00 96.12 219 LEU A C 1
ATOM 1769 O O . LEU A 1 219 ? 15.775 0.302 -24.091 1.00 96.12 219 LEU A O 1
ATOM 1773 N N . PRO A 1 220 ? 17.762 1.302 -24.458 1.00 94.88 220 PRO A N 1
ATOM 1774 C CA . PRO A 1 220 ? 18.105 0.471 -25.616 1.00 94.88 220 PRO A CA 1
ATOM 1775 C C . PRO A 1 220 ? 18.158 -1.034 -25.323 1.00 94.88 220 PRO A C 1
ATOM 1777 O O . PRO A 1 220 ? 17.971 -1.842 -26.225 1.00 94.88 220 PRO A O 1
ATOM 1780 N N . ASP A 1 221 ? 18.445 -1.403 -24.074 1.00 94.62 221 ASP A N 1
ATOM 1781 C CA . ASP A 1 221 ? 18.548 -2.775 -23.577 1.00 94.62 221 ASP A CA 1
ATOM 1782 C C . ASP A 1 221 ? 17.254 -3.282 -22.915 1.00 94.62 221 ASP A C 1
ATOM 1784 O O . ASP A 1 221 ? 17.250 -4.371 -22.339 1.00 94.62 221 ASP A O 1
ATOM 1788 N N . TRP A 1 222 ? 16.151 -2.527 -22.994 1.00 97.00 222 TRP A N 1
ATOM 1789 C CA . TRP A 1 222 ? 14.857 -2.969 -22.476 1.00 97.00 222 TRP A CA 1
ATOM 1790 C C . TRP A 1 222 ? 14.383 -4.260 -23.178 1.00 97.00 222 TRP A C 1
ATOM 1792 O O . TRP A 1 222 ? 14.440 -4.332 -24.409 1.00 97.00 222 TRP A O 1
ATOM 1802 N N . PRO A 1 223 ? 13.881 -5.276 -22.445 1.00 96.25 223 PRO A N 1
ATOM 1803 C CA . PRO A 1 223 ? 13.412 -6.515 -23.060 1.00 96.25 223 PRO A CA 1
ATOM 1804 C C . PRO A 1 223 ? 12.250 -6.278 -24.034 1.00 96.25 223 PRO A C 1
ATOM 1806 O O . PRO A 1 223 ? 11.176 -5.808 -23.639 1.00 96.25 223 PRO A O 1
ATOM 1809 N N . ALA A 1 224 ? 12.479 -6.624 -25.304 1.00 85.38 224 ALA A N 1
ATOM 1810 C CA . ALA A 1 224 ? 11.485 -6.584 -26.369 1.00 85.38 224 ALA A CA 1
ATOM 1811 C C . ALA A 1 224 ? 10.574 -7.815 -26.266 1.00 85.38 224 ALA A C 1
ATOM 1813 O O . ALA A 1 224 ? 10.978 -8.920 -26.626 1.00 85.38 224 ALA A O 1
ATOM 1814 N N . GLU A 1 225 ? 9.365 -7.617 -25.748 1.00 74.44 225 GLU A N 1
ATOM 1815 C CA . GLU A 1 225 ? 8.308 -8.630 -25.633 1.00 74.44 225 GLU A CA 1
ATOM 1816 C C . GLU A 1 225 ? 6.963 -8.030 -26.037 1.00 74.44 225 GLU A C 1
ATOM 1818 O O . GLU A 1 225 ? 6.721 -6.851 -25.677 1.00 74.44 225 GLU A O 1
#

pLDDT: mean 89.05, std 12.93, range [46.78, 98.81]

Sequence (225 aa):
MNPRIVVPIHYKTPSLVYDLQGVQGFLNAIRDDCQVERTQGNTLAVSAAKRGTAKPQAIVLDFVPLTLPKEWEELFAAKEKACRDSQHVFAKLSVSQLNFKPSNGTHTPRWNAEHMMGRELGFFSQIYAKLNIDIRHSDLNPKQMPPDYVAAHPDWTGAEEARQMERVSAFTRRYAYLLDGMELDQQAPDSRWTPRALLRQMARHYHEHTANVKKKFELPDWPAE

Foldseek 3Di:
DPAQEAEDPFDDDPPDPDRRDDCVVVCVVCVVQEAEAEDEAADDQAAPPPDGDPGRYYYYHDPGGDDAPPVLVVLLVLLVVLLVVLLVLLQPFFLCQQPDQDPVQDAGVVLLLQQLLQVLQQQQLQLLCQLPVSGHRDHRHADDGRVRGDHPCSRDGSNVSSVSSVVSSVVSVSSCVSCHPPDQQDAGPPHPDRVSRVSVVSSVSSVVSSVVSVVLVVGPPRDDD

Secondary structure (DSSP, 8-state):
---SEE-------TT-SS-PPPTHHHHHHHTTTSEEEE-SSS-----TTSPPPSS-EEEE--SSPPPPPHHHHHHHHHHHHHHHHHHHHHTT--HHHHH---TT-PPPHHHHHHHHHHHHHHHHHHHHHHH-TTSPP---PPPSSGGG---S-TT--HHHHHHHHHHHHHHHHHTGGGGTT--TTSPPTT-SS-HHHHHHHHHHHHHHHHHHHHGGGGSTTS---